Protein 3BGU (pdb70)

Foldseek 3Di:
DDFDPDAPAKKKKKKFFADDPPDDPVLVVVLVVLCVPLVLPDVQFGDKDKDFDPPPDPPGGTMMIITMGHDPVRVVSSCVRPSNVVSCVSPVVTPDMDMDMDGD/DQPDAPAKKKKKKFFADDPPDDPVLQVVLVVLQVCVCVVQVQFRDKDKDFDPPPDPPGGTMMIITMGHDPVSVVSCVPPPSNVVSVVSVVVTPDMDMDMDDD

Secondary structure (DSSP, 8-state):
----------EEEEEEEE--TT--HHHHHHHHHHHHH-----TTEEEEEEEE--S-STT--SEEEEEEESHHHHHHHHHHSHHHHHHHHHH----EEEEEEEE-/--------EEEEEEEE--TT--HHHHHHHHHHHHTHHHH-TT-SEEEEEE--S-STT--SEEEEEEESHHHHHHHHHH-HHHHHHHHHH----EEEEEEEE-

InterPro domains:
  IPR011008 Dimeric alpha-beta barrel [SSF54909] (3-95)
  IPR013097 Stress responsive alpha+beta-barrel [PF07876] (3-95)
  IPR013097 Stres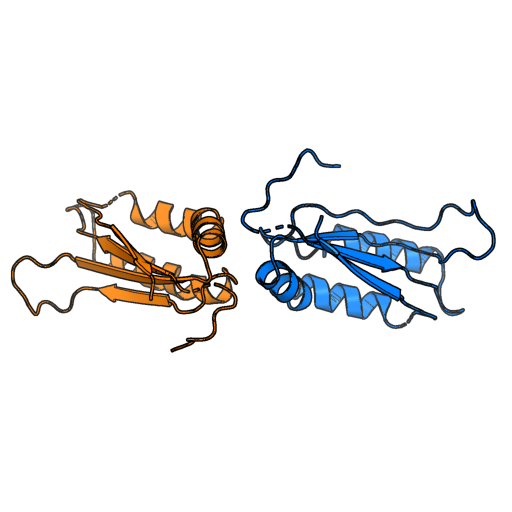s responsive alpha+beta-barrel [PS51502] (3-95)
  IPR013097 Stress responsive alpha+beta-barrel [SM00886] (3-97)

Nearest PDB structures (foldseek):
  3bgu-assembly1_A  TM=1.010E+00  e=2.196E-22  Thermobifida fusca YX
  2qyc-assembly1_A  TM=8.560E-01  e=3.239E-08  Bordetella bronchiseptica RB50
  5b0d-assembly1_B  TM=8.423E-01  e=1.112E-07  Cannabis sativa
  3bde-assembly1_A  TM=8.057E-01  e=6.427E-08  Mesorhizobium japonicum MAFF 303099
  1rjj-assembly1_B  TM=7.537E-01  e=4.503E-06  Arabidopsis thaliana

B-factor: mean 10.48, std 7.71, range [2.0, 45.31]

Organism: Thermobifida fusca (strain YX) (NCBI:txid269800)

CATH classification: 3.30.70.100

Radius of gyration: 22.05 Å; Cα contacts (8 Å, |Δi|>4): 349; chains: 2; bounding box: 37×53×63 Å

Solvent-accessible surface area: 12156 Å² total

Sequence (206 aa):
HHHHEENNLLYYFQGGIRHIALFRRWNDTVTPDQVEQVITALSKLPAAIPELKNNYAFGADLGLAAGNYDFAVVVADLDGEDGFRAYQDHPDHRAALAIIAPLADRVAVQFALENLYFQGGIRHIALFRWNDTVTPDQVEQVITALSKLPAAIPELKKNNYAFGADLGLAAGNYDFAVVADLDGEDGFRAYQDHPDHRAALAIIAPLADRVVAVQFAL

Structure (mmCIF, N/CA/C/O backbone):
data_3BGU
#
_entry.id   3BGU
#
_cell.length_a   44.070
_cell.length_b   35.270
_cell.length_c   76.630
_cell.angle_alpha   90.00
_cell.angle_beta   104.09
_cell.angle_gamma   90.00
#
_symmetry.space_group_name_H-M   'P 1 2 1'
#
loop_
_entity.id
_entity.type
_entity.pdbx_description
1 polymer 'Ferredoxin-like protein of unknown function'
2 non-polymer 'CHLORIDE ION'
3 non-polymer 1,2-ETHANEDIOL
4 non-polymer NITROBENZENE
5 non-polymer 'ACETATE ION'
6 water water
#
loop_
_atom_site.group_PDB
_atom_site.id
_atom_site.type_symbol
_atom_site.label_atom_id
_atom_site.label_alt_id
_atom_site.label_comp_id
_atom_site.label_asym_id
_atom_site.label_entity_id
_atom_site.label_seq_id
_atom_site.pdbx_PDB_ins_code
_atom_site.Cartn_x
_atom_site.Cartn_y
_atom_site.Cartn_z
_atom_site.occupancy
_atom_site.B_iso_or_equiv
_atom_site.auth_seq_id
_atom_site.auth_comp_id
_atom_site.auth_asym_id
_atom_site.auth_atom_id
_atom_site.pdbx_PDB_model_num
ATOM 1 N N A HIS A 1 11 ? 27.719 -38.496 40.769 0.50 14.19 -8 HIS A N 1
ATOM 2 N N B HIS A 1 11 ? 32.698 -41.844 44.044 0.50 2.46 -8 HIS A N 1
ATOM 3 C CA A HIS A 1 11 ? 28.206 -39.701 41.500 0.50 11.49 -8 HIS A CA 1
ATOM 4 C CA B HIS A 1 11 ? 32.283 -40.957 42.923 0.50 4.73 -8 HIS A CA 1
ATOM 5 C C A HIS A 1 11 ? 28.284 -40.861 40.512 0.50 9.47 -8 HIS A C 1
ATOM 6 C C B HIS A 1 11 ? 32.674 -41.559 41.555 0.50 4.37 -8 HIS A C 1
ATOM 7 O O A HIS A 1 11 ? 27.558 -41.849 40.581 0.50 8.09 -8 HIS A O 1
ATOM 8 O O B HIS A 1 11 ? 33.842 -41.943 41.381 0.50 2.52 -8 HIS A O 1
ATOM 21 N N A HIS A 1 12 ? 29.172 -40.687 39.556 0.50 7.75 -7 HIS A N 1
ATOM 22 N N B HIS A 1 12 ? 31.704 -41.659 40.632 0.50 3.64 -7 HIS A N 1
ATOM 23 C CA A HIS A 1 12 ? 29.310 -41.586 38.429 0.50 5.64 -7 HIS A CA 1
ATOM 24 C CA B HIS A 1 12 ? 31.883 -42.051 39.205 0.50 4.08 -7 HIS A CA 1
ATOM 25 C C A HIS A 1 12 ? 30.760 -41.325 38.046 0.50 3.21 -7 HIS A C 1
ATOM 26 C C B HIS A 1 12 ? 31.634 -40.759 38.433 0.50 3.66 -7 HIS A C 1
ATOM 27 O O A HIS A 1 12 ? 31.082 -40.184 37.763 0.50 3.63 -7 HIS A O 1
ATOM 28 O O B HIS A 1 12 ? 30.562 -40.122 38.614 0.50 8.87 -7 HIS A O 1
ATOM 33 N N A GLU A 1 13 ? 31.595 -42.355 37.968 0.50 4.73 -6 GLU A N 1
ATOM 34 N N B GLU A 1 13 ? 32.451 -40.449 37.429 0.50 4.78 -6 GLU A N 1
ATOM 35 C CA A GLU A 1 13 ? 31.198 -43.677 37.582 0.50 6.51 -6 GLU A CA 1
ATOM 36 C CA B GLU A 1 13 ? 31.946 -40.274 36.082 0.50 3.76 -6 GLU A CA 1
ATOM 37 C C A GLU A 1 13 ? 31.600 -43.812 36.123 0.50 7.33 -6 GLU A C 1
ATOM 38 C C B GLU A 1 13 ? 32.214 -41.013 34.822 0.50 2.72 -6 GLU A C 1
ATOM 39 O O A GLU A 1 13 ? 30.747 -44.102 35.282 0.50 8.91 -6 GLU A O 1
ATOM 40 O O B GLU A 1 13 ? 33.161 -41.796 34.717 0.50 4.46 -6 GLU A O 1
ATOM 41 N N A ASN A 1 14 ? 32.840 -43.441 35.812 0.50 3.53 -5 ASN A N 1
ATOM 42 N N B ASN A 1 14 ? 31.296 -40.761 33.874 0.50 2.00 -5 ASN A N 1
ATOM 43 C CA A ASN A 1 14 ? 33.391 -43.781 34.518 0.50 2.48 -5 ASN A CA 1
ATOM 44 C CA B ASN A 1 14 ? 31.310 -41.474 32.607 0.50 5.51 -5 ASN A CA 1
ATOM 45 C C A ASN A 1 14 ? 32.477 -43.409 33.368 0.50 2.54 -5 ASN A C 1
ATOM 46 C C B ASN A 1 14 ? 32.304 -40.810 31.636 0.50 6.64 -5 ASN A C 1
ATOM 47 O O A ASN A 1 14 ? 31.342 -43.841 33.289 0.50 3.28 -5 ASN A O 1
ATOM 48 O O B ASN A 1 14 ? 31.985 -39.762 31.040 0.50 8.99 -5 ASN A O 1
ATOM 57 N N A LEU A 1 15 ? 33.056 -42.686 32.421 0.50 2.00 -4 LEU A N 1
ATOM 58 N N B LEU A 1 15 ? 33.546 -41.269 31.855 0.50 6.41 -4 LEU A N 1
ATOM 59 C CA A LEU A 1 15 ? 32.341 -42.068 31.327 0.50 3.38 -4 LEU A CA 1
ATOM 60 C CA B LEU A 1 15 ? 34.510 -42.024 31.031 0.50 6.95 -4 LEU A CA 1
ATOM 61 C C A LEU A 1 15 ? 32.947 -42.569 30.027 0.50 2.00 -4 LEU A C 1
ATOM 62 C C B LEU A 1 15 ? 34.183 -42.582 29.688 0.50 7.16 -4 LEU A C 1
ATOM 63 O O A LEU A 1 15 ? 34.109 -42.994 30.023 0.50 2.42 -4 LEU A O 1
ATOM 64 O O B LEU A 1 15 ? 34.724 -43.620 29.337 0.50 12.08 -4 LEU A O 1
ATOM 67 N N A TYR A 1 16 ? 32.177 -42.541 28.933 0.50 5.69 -3 TYR A N 1
ATOM 68 N N B TYR A 1 16 ? 33.349 -41.960 28.891 0.50 3.66 -3 TYR A N 1
ATOM 69 C CA A TYR A 1 16 ? 32.691 -42.908 27.607 0.50 4.96 -3 TYR A CA 1
ATOM 70 C CA B TYR A 1 16 ? 33.074 -42.627 27.648 0.50 4.21 -3 TYR A CA 1
ATOM 71 C C A TYR A 1 16 ? 32.201 -41.905 26.553 0.50 2.45 -3 TYR A C 1
ATOM 72 C C B TYR A 1 16 ? 32.294 -41.769 26.701 0.50 3.05 -3 TYR A C 1
ATOM 73 O O A TYR A 1 16 ? 30.987 -41.842 26.365 0.50 4.85 -3 TYR A O 1
ATOM 74 O O B TYR A 1 16 ? 31.076 -41.659 26.728 0.50 4.49 -3 TYR A O 1
ATOM 91 N N . PHE A 1 17 ? 33.105 -41.155 25.889 1.00 2.95 -2 PHE A N 1
ATOM 92 C CA . PHE A 1 17 ? 32.682 -40.199 24.885 1.00 3.14 -2 PHE A CA 1
ATOM 93 C C . PHE A 1 17 ? 32.966 -40.788 23.506 1.00 2.57 -2 PHE A C 1
ATOM 94 O O . PHE A 1 17 ? 34.032 -41.343 23.219 1.00 2.65 -2 PHE A O 1
ATOM 102 N N . GLN A 1 18 ? 31.965 -40.641 22.639 1.00 5.61 -1 GLN A N 1
ATOM 103 C CA . GLN A 1 18 ? 32.159 -41.025 21.247 1.00 6.61 -1 GLN A CA 1
ATOM 104 C C . GLN A 1 18 ? 33.025 -40.046 20.462 1.00 5.61 -1 GLN A C 1
ATOM 105 O O . GLN A 1 18 ? 33.774 -40.455 19.574 1.00 6.47 -1 GLN A O 1
ATOM 111 N N . GLY A 1 19 ? 32.985 -38.773 20.820 1.00 5.43 0 GLY A N 1
ATOM 112 C CA . GLY A 1 19 ? 33.909 -37.824 20.216 1.00 2.43 0 GLY A CA 1
ATOM 113 C C . GLY A 1 19 ? 34.660 -37.076 21.275 1.00 5.99 0 GLY A C 1
ATOM 114 O O . GLY A 1 19 ? 35.182 -37.684 22.217 1.00 8.44 0 GLY A O 1
ATOM 123 N N . GLY A 1 21 ? 35.150 -35.104 24.419 1.00 4.72 2 GLY A N 1
ATOM 124 C CA . GLY A 1 21 ? 34.554 -34.732 25.682 1.00 4.60 2 GLY A CA 1
ATOM 125 C C . GLY A 1 21 ? 34.809 -33.289 26.057 1.00 4.54 2 GLY A C 1
ATOM 126 O O . GLY A 1 21 ? 35.926 -32.808 25.994 1.00 7.33 2 GLY A O 1
ATOM 127 N N . ILE A 1 22 ? 33.748 -32.591 26.400 1.00 3.30 3 ILE A N 1
ATOM 128 C CA . ILE A 1 22 ? 33.812 -31.166 26.698 1.00 4.52 3 ILE A CA 1
ATOM 129 C C . ILE A 1 22 ? 33.351 -30.978 28.110 1.00 3.19 3 ILE A C 1
ATOM 130 O O . ILE A 1 22 ? 32.205 -31.338 28.456 1.00 6.43 3 ILE A O 1
ATOM 135 N N . ARG A 1 23 ? 34.210 -30.429 28.949 1.00 4.05 4 ARG A N 1
ATOM 136 C CA . ARG A 1 23 ? 33.803 -30.010 30.290 1.00 3.46 4 ARG A CA 1
ATOM 137 C C . ARG A 1 23 ? 33.399 -28.538 30.276 1.00 2.34 4 ARG A C 1
ATOM 138 O O . ARG A 1 23 ? 34.175 -27.675 29.978 1.00 3.09 4 ARG A O 1
ATOM 146 N N . HIS A 1 24 ? 32.118 -28.312 30.493 1.00 2.44 5 HIS A N 1
ATOM 147 C CA . HIS A 1 24 ? 31.569 -26.975 30.697 1.00 2.89 5 HIS A CA 1
ATOM 148 C C . HIS A 1 24 ? 31.568 -26.667 32.188 1.00 2.27 5 HIS A C 1
ATOM 149 O O . HIS A 1 24 ? 31.068 -27.453 33.030 1.00 2.61 5 HIS A O 1
ATOM 156 N N . ILE A 1 25 ? 32.010 -25.467 32.516 1.00 2.21 6 ILE A N 1
ATOM 157 C CA . ILE A 1 25 ? 31.946 -24.927 33.865 1.00 2.39 6 ILE A CA 1
ATOM 158 C C . ILE A 1 25 ? 31.379 -23.522 33.836 1.00 2.16 6 ILE A C 1
ATOM 159 O O . ILE A 1 25 ? 31.815 -22.667 33.018 1.00 2.40 6 ILE A O 1
ATOM 164 N N . ALA A 1 26 ? 30.449 -23.272 34.742 1.00 2.64 7 ALA A N 1
ATOM 165 C CA . ALA A 1 26 ? 30.016 -21.914 35.070 1.00 2.82 7 ALA A CA 1
ATOM 166 C C . ALA A 1 26 ? 30.089 -21.657 36.568 1.00 2.67 7 ALA A C 1
ATOM 167 O O . ALA A 1 26 ? 29.637 -22.473 37.350 1.00 2.65 7 ALA A O 1
ATOM 169 N N . LEU A 1 27 ? 30.664 -20.506 36.923 1.00 2.54 8 LEU A N 1
ATOM 170 C CA . LEU A 1 27 ? 30.689 -20.045 38.310 1.00 3.14 8 LEU A CA 1
ATOM 171 C C . LEU A 1 27 ? 29.804 -18.791 38.434 1.00 3.41 8 LEU A C 1
ATOM 172 O O . LEU A 1 27 ? 29.880 -17.902 37.581 1.00 2.47 8 LEU A O 1
ATOM 177 N N . PHE A 1 28 ? 28.956 -18.795 39.458 1.00 3.05 9 PHE A N 1
ATOM 178 C CA . PHE A 1 28 ? 28.020 -17.737 39.744 1.00 2.53 9 PHE A CA 1
ATOM 179 C C . PHE A 1 28 ? 28.391 -16.979 41.014 1.00 3.94 9 PHE A C 1
ATOM 180 O O . PHE A 1 28 ? 28.793 -17.569 42.022 1.00 2.65 9 PHE A O 1
ATOM 188 N N A ARG A 1 29 ? 28.173 -15.669 40.954 0.50 2.90 10 ARG A N 1
ATOM 189 N N B ARG A 1 29 ? 28.248 -15.671 40.949 0.50 3.92 10 ARG A N 1
ATOM 190 C CA A ARG A 1 29 ? 28.252 -14.726 42.092 0.50 5.32 10 ARG A CA 1
ATOM 191 C CA B ARG A 1 29 ? 28.208 -14.833 42.142 0.50 6.76 10 ARG A CA 1
ATOM 192 C C A ARG A 1 29 ? 26.853 -14.117 42.242 0.50 5.63 10 ARG A C 1
ATOM 193 C C B ARG A 1 29 ? 26.802 -14.267 42.197 0.50 5.85 10 ARG A C 1
ATOM 194 O O A ARG A 1 29 ? 26.385 -13.408 41.337 0.50 4.14 10 ARG A O 1
ATOM 195 O O B ARG A 1 29 ? 26.274 -13.779 41.187 0.50 2.72 10 ARG A O 1
ATOM 210 N N . TRP A 1 30 ? 26.175 -14.389 43.355 1.00 6.98 11 TRP A N 1
ATOM 211 C CA . TRP A 1 30 ? 24.793 -13.947 43.531 1.00 8.15 11 TRP A CA 1
ATOM 212 C C . TRP A 1 30 ? 24.756 -12.444 43.725 1.00 8.54 11 TRP A C 1
ATOM 213 O O . TRP A 1 30 ? 25.751 -11.864 44.180 1.00 8.23 11 TRP A O 1
ATOM 224 N N . ASN A 1 31 ? 23.622 -11.837 43.364 1.00 7.82 12 ASN A N 1
ATOM 225 C CA . ASN A 1 31 ? 23.395 -10.432 43.676 1.00 5.31 12 ASN A CA 1
ATOM 226 C C . ASN A 1 31 ? 22.736 -10.357 45.088 1.00 8.17 12 ASN A C 1
ATOM 227 O O . ASN A 1 31 ? 22.551 -11.385 45.750 1.00 7.74 12 ASN A O 1
ATOM 232 N N . ASP A 1 32 ? 22.423 -9.139 45.551 1.00 10.77 13 ASP A N 1
ATOM 233 C CA . ASP A 1 32 ? 21.870 -8.898 46.910 1.00 14.47 13 ASP A CA 1
ATOM 234 C C . ASP A 1 32 ? 20.471 -9.474 47.072 1.00 15.39 13 ASP A C 1
ATOM 235 O O . ASP A 1 32 ? 19.990 -9.685 48.186 1.00 19.07 13 ASP A O 1
ATOM 240 N N . THR A 1 33 ? 19.819 -9.671 45.937 1.00 14.92 14 THR A N 1
ATOM 241 C CA . THR A 1 33 ? 18.477 -10.250 45.850 1.00 16.86 14 THR A CA 1
ATOM 242 C C . THR A 1 33 ? 18.385 -11.660 46.453 1.00 14.97 14 THR A C 1
ATOM 243 O O . THR A 1 33 ? 17.317 -12.073 46.889 1.00 18.39 14 THR A O 1
ATOM 247 N N . VAL A 1 34 ? 19.503 -12.384 46.497 1.00 8.92 15 VAL A N 1
ATOM 248 C CA . VAL A 1 34 ? 19.444 -13.822 46.748 1.00 7.70 15 VAL A CA 1
ATOM 249 C C . VAL A 1 34 ? 19.416 -14.264 48.232 1.00 6.41 15 VAL A C 1
ATOM 250 O O . VAL A 1 34 ? 20.243 -13.832 49.026 1.00 10.36 15 VAL A O 1
ATOM 254 N N . THR A 1 35 ? 18.507 -15.194 48.534 1.00 7.31 16 THR A N 1
ATOM 255 C CA . THR A 1 35 ? 18.270 -15.786 49.862 1.00 5.46 16 THR A CA 1
ATOM 256 C C . THR A 1 35 ? 18.711 -17.272 49.863 1.00 5.45 16 THR A C 1
ATOM 257 O O . THR A 1 35 ? 18.803 -17.915 48.806 1.00 6.72 16 THR A O 1
ATOM 261 N N . PRO A 1 36 ? 18.994 -17.851 51.044 1.00 4.46 17 PRO A N 1
ATOM 262 C CA . PRO A 1 36 ? 19.287 -19.275 51.100 1.00 4.87 17 PRO A CA 1
ATOM 263 C C . PRO A 1 36 ? 18.207 -20.159 50.426 1.00 4.49 17 PRO A C 1
ATOM 264 O O . PRO A 1 36 ? 18.587 -21.086 49.661 1.00 7.38 17 PRO A O 1
ATOM 268 N N . ASP A 1 37 ? 16.923 -19.873 50.671 1.00 5.61 18 ASP A N 1
ATOM 269 C CA . ASP A 1 37 ? 15.891 -20.678 50.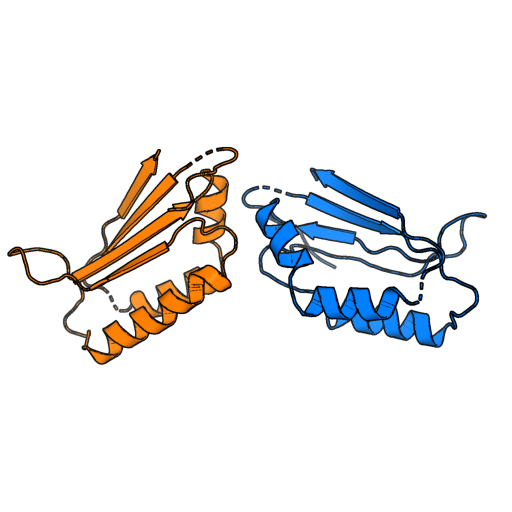028 1.00 6.74 18 ASP A CA 1
ATOM 270 C C . ASP A 1 37 ? 15.990 -20.622 48.488 1.00 6.65 18 ASP A C 1
ATOM 271 O O . ASP A 1 37 ? 15.711 -21.619 47.822 1.00 7.99 18 ASP A O 1
ATOM 276 N N . GLN A 1 38 ? 16.360 -19.472 47.922 1.00 3.12 19 GLN A N 1
ATOM 277 C CA . GLN A 1 38 ? 16.523 -19.358 46.475 1.00 3.63 19 GLN A CA 1
ATOM 278 C C . GLN A 1 38 ? 17.708 -20.222 45.995 1.00 5.57 19 GLN A C 1
ATOM 279 O O . GLN A 1 38 ? 17.644 -20.808 44.936 1.00 6.92 19 GLN A O 1
ATOM 285 N N . VAL A 1 39 ? 18.815 -20.290 46.751 1.00 4.28 20 VAL A N 1
ATOM 286 C CA . VAL A 1 39 ? 19.904 -21.186 46.413 1.00 4.68 20 VAL A CA 1
ATOM 287 C C . VAL A 1 39 ? 19.406 -22.631 46.442 1.00 6.04 20 VAL A C 1
ATOM 288 O O . VAL A 1 39 ? 19.720 -23.405 45.529 1.00 5.48 20 VAL A O 1
ATOM 292 N N . GLU A 1 40 ? 18.574 -22.981 47.428 1.00 6.76 21 GLU A N 1
ATOM 293 C CA . GLU A 1 40 ? 17.949 -24.302 47.480 1.00 7.05 21 GLU A CA 1
ATOM 294 C C . GLU A 1 40 ? 17.115 -24.564 46.210 1.00 6.18 21 GLU A C 1
ATOM 295 O O . GLU A 1 40 ? 17.160 -25.682 45.673 1.00 9.42 21 GLU A O 1
ATOM 301 N N . GLN A 1 41 ? 16.396 -23.543 45.731 1.00 7.58 22 GLN A N 1
ATOM 302 C CA . GLN A 1 41 ? 15.600 -23.605 44.474 1.00 6.95 22 GLN A CA 1
ATOM 303 C C . GLN A 1 41 ? 16.476 -23.903 43.270 1.00 4.55 22 GLN A C 1
ATOM 304 O O . GLN A 1 41 ? 16.113 -24.720 42.393 1.00 3.95 22 GLN A O 1
ATOM 310 N N . VAL A 1 42 ? 17.637 -23.249 43.228 1.00 6.65 23 VAL A N 1
ATOM 311 C CA . VAL A 1 42 ? 18.626 -23.489 42.192 1.00 4.99 23 VAL A CA 1
ATOM 312 C C . VAL A 1 42 ? 19.172 -24.942 42.237 1.00 6.79 23 VAL A C 1
ATOM 313 O O . VAL A 1 42 ? 19.181 -25.616 41.230 1.00 4.11 23 VAL A O 1
ATOM 317 N N . ILE A 1 43 ? 19.447 -25.437 43.435 1.00 5.13 24 ILE A N 1
ATOM 318 C CA . ILE A 1 43 ? 19.875 -26.815 43.627 1.00 2.82 24 ILE A CA 1
ATOM 319 C C . ILE A 1 43 ? 18.775 -27.782 43.122 1.00 2.57 24 ILE A C 1
ATOM 320 O O . ILE A 1 43 ? 19.108 -28.742 42.380 1.00 2.93 24 ILE A O 1
ATOM 325 N N . THR A 1 44 ? 17.518 -27.521 43.493 1.00 5.02 25 THR A N 1
ATOM 326 C CA . THR A 1 44 ? 16.384 -28.338 43.070 1.00 2.63 25 THR A CA 1
ATOM 327 C C . THR A 1 44 ? 16.275 -28.294 41.550 1.00 4.63 25 THR A C 1
ATOM 328 O O . THR A 1 44 ? 16.146 -29.337 40.898 1.00 5.55 25 THR A O 1
ATOM 332 N N . ALA A 1 45 ? 16.378 -27.101 40.981 1.00 5.03 26 ALA A N 1
ATOM 333 C CA . ALA A 1 45 ? 16.232 -26.953 39.531 1.00 5.86 26 ALA A CA 1
ATOM 334 C C . ALA A 1 45 ? 17.319 -27.691 38.779 1.00 5.58 26 ALA A C 1
ATOM 335 O O . ALA A 1 45 ? 17.013 -28.384 37.801 1.00 5.15 26 ALA A O 1
ATOM 337 N N . LEU A 1 46 ? 18.575 -27.577 39.204 1.00 2.62 27 LEU A N 1
ATOM 338 C CA . LEU A 1 46 ? 19.690 -28.213 38.539 1.00 3.75 27 LEU A CA 1
ATOM 339 C C . LEU A 1 46 ? 19.560 -29.755 38.673 1.00 4.84 27 LEU A C 1
ATOM 340 O O . LEU A 1 46 ? 20.037 -30.498 37.810 1.00 5.05 27 LEU A O 1
ATOM 345 N N . SER A 1 47 ? 18.965 -30.217 39.772 1.00 2.39 28 SER A N 1
ATOM 346 C CA . SER A 1 47 ? 18.835 -31.644 40.028 1.00 2.26 28 SER A CA 1
ATOM 347 C C . SER A 1 47 ? 17.731 -32.276 39.165 1.00 4.85 28 SER A C 1
ATOM 348 O O . SER A 1 47 ? 17.821 -33.427 38.730 1.00 3.82 28 SER A O 1
ATOM 351 N N . LYS A 1 48 ? 16.617 -31.549 38.984 1.00 2.57 29 LYS A N 1
ATOM 352 C CA . LYS A 1 48 ? 15.400 -32.050 38.280 1.00 4.16 29 LYS A CA 1
ATOM 353 C C . LYS A 1 48 ? 15.258 -31.616 36.800 1.00 2.03 29 LYS A C 1
ATOM 354 O O . LYS A 1 48 ? 14.560 -32.267 36.048 1.00 2.52 29 LYS A O 1
ATOM 360 N N . LEU A 1 49 ? 15.943 -30.549 36.421 1.00 2.21 30 LEU A N 1
ATOM 361 C CA . LEU A 1 49 ? 16.029 -30.056 35.054 1.00 2.61 30 LEU A CA 1
ATOM 362 C C . LEU A 1 49 ? 17.446 -30.175 34.474 1.00 5.14 30 LEU A C 1
ATOM 363 O O . LEU A 1 49 ? 17.993 -29.228 33.926 1.00 5.02 30 LEU A O 1
ATOM 368 N N . PRO A 1 50 ? 18.032 -31.362 34.502 1.00 3.66 31 PRO A N 1
ATOM 369 C CA . PRO A 1 50 ? 19.427 -31.413 34.150 1.00 4.00 31 PRO A CA 1
ATOM 370 C C . PRO A 1 50 ? 19.762 -31.359 32.630 1.00 5.50 31 PRO A C 1
ATOM 371 O O . PRO A 1 50 ? 20.929 -31.334 32.257 1.00 5.93 31 PRO A O 1
ATOM 375 N N . ALA A 1 51 ? 18.745 -31.461 31.773 1.00 2.59 32 ALA A N 1
ATOM 376 C CA . ALA A 1 51 ? 18.892 -31.604 30.320 1.00 2.11 32 ALA A CA 1
ATOM 377 C C . ALA A 1 51 ? 19.720 -32.865 30.004 1.00 2.74 32 ALA A C 1
ATOM 378 O O . ALA A 1 51 ? 20.767 -32.821 29.316 1.00 4.91 32 ALA A O 1
ATOM 380 N N . ALA A 1 52 ? 19.247 -33.987 30.569 1.00 4.20 33 ALA A N 1
ATOM 381 C CA . ALA A 1 52 ? 19.955 -35.271 30.542 1.00 5.90 33 ALA A CA 1
ATOM 382 C C . ALA A 1 52 ? 19.799 -36.021 29.205 1.00 5.33 33 ALA A C 1
ATOM 383 O O . ALA A 1 52 ? 19.336 -37.172 29.110 1.00 4.98 33 ALA A O 1
ATOM 385 N N . ILE A 1 53 ? 20.207 -35.335 28.141 1.00 4.10 34 ILE A N 1
ATOM 386 C CA . ILE A 1 53 ? 20.344 -35.938 26.822 1.00 2.54 34 ILE A CA 1
ATOM 387 C C . ILE A 1 53 ? 21.466 -36.995 26.882 1.00 3.38 34 ILE A C 1
ATOM 388 O O . ILE A 1 53 ? 22.308 -36.935 27.780 1.00 2.60 34 ILE A O 1
ATOM 393 N N . PRO A 1 54 ? 21.445 -37.988 25.989 1.00 4.04 35 PRO A N 1
ATOM 394 C CA . PRO A 1 54 ? 22.528 -38.997 25.955 1.00 3.95 35 PRO A CA 1
ATOM 395 C C . PRO A 1 54 ? 23.943 -38.447 25.925 1.00 4.25 35 PRO A C 1
ATOM 396 O O . PRO A 1 54 ? 24.818 -39.047 26.524 1.00 5.62 35 PRO A O 1
ATOM 400 N N . GLU A 1 55 ? 24.171 -37.282 25.300 1.00 2.58 36 GLU A N 1
ATOM 401 C CA . GLU A 1 55 ? 25.477 -36.651 25.226 1.00 3.47 36 GLU A CA 1
ATOM 402 C C . GLU A 1 55 ? 25.967 -36.071 26.551 1.00 2.87 36 GLU A C 1
ATOM 403 O O . GLU A 1 55 ? 27.126 -35.798 26.707 1.00 3.46 36 GLU A O 1
ATOM 409 N N . LEU A 1 56 ? 25.083 -35.803 27.469 1.00 3.58 37 LEU A N 1
ATOM 410 C CA . LEU A 1 56 ? 25.467 -35.327 28.831 1.00 2.23 37 LEU A CA 1
ATOM 411 C C . LEU A 1 56 ? 25.871 -36.563 29.645 1.00 3.32 37 LEU A C 1
ATOM 412 O O . LEU A 1 56 ? 25.038 -37.400 30.029 1.00 4.35 37 LEU A O 1
ATOM 417 N N . LYS A 1 57 ? 27.160 -36.719 29.841 1.00 3.42 38 LYS A N 1
ATOM 418 C CA . LYS A 1 57 ? 27.718 -37.884 30.488 1.00 2.56 38 LYS A CA 1
ATOM 419 C C . LYS A 1 57 ? 27.864 -37.742 31.977 1.00 3.34 38 LYS A C 1
ATOM 420 O O . LYS A 1 57 ? 27.834 -38.738 32.686 1.00 4.74 38 LYS A O 1
ATOM 426 N N A ASN A 1 58 ? 27.932 -36.532 32.490 0.50 3.82 39 ASN A N 1
ATOM 427 N N B ASN A 1 58 ? 28.097 -36.513 32.435 0.50 3.38 39 ASN A N 1
ATOM 428 C CA A ASN A 1 58 ? 28.199 -36.368 33.924 0.50 3.64 39 ASN A CA 1
ATOM 429 C CA B ASN A 1 58 ? 28.243 -36.210 33.875 0.50 3.60 39 ASN A CA 1
ATOM 430 C C A ASN A 1 58 ? 27.980 -34.882 34.236 0.50 3.93 39 ASN A C 1
ATOM 431 C C B ASN A 1 58 ? 27.787 -34.821 34.189 0.50 2.58 39 ASN A C 1
ATOM 432 O O A ASN A 1 58 ? 28.168 -34.041 33.358 0.50 3.73 39 ASN A O 1
ATOM 433 O O B ASN A 1 58 ? 27.692 -33.972 33.320 0.50 2.58 39 ASN A O 1
ATOM 442 N N . TYR A 1 59 ? 27.554 -34.599 35.475 1.00 4.99 40 TYR A N 1
ATOM 443 C CA . TYR A 1 59 ? 27.367 -33.246 35.969 1.00 4.35 40 TYR A CA 1
ATOM 444 C C . TYR A 1 59 ? 27.560 -33.237 37.448 1.00 3.13 40 TYR A C 1
ATOM 445 O O . TYR A 1 59 ? 27.433 -34.255 38.105 1.00 5.95 40 TYR A O 1
ATOM 454 N N . ALA A 1 60 ? 27.863 -32.044 37.966 1.00 4.87 41 ALA A N 1
ATOM 455 C CA . ALA A 1 60 ? 28.058 -31.824 39.372 1.00 2.50 41 ALA A CA 1
ATOM 456 C C . ALA A 1 60 ? 27.796 -30.347 39.617 1.00 3.01 41 ALA A C 1
ATOM 457 O O . ALA A 1 60 ? 28.131 -29.507 38.766 1.00 6.35 41 ALA A O 1
ATOM 459 N N . PHE A 1 61 ? 27.192 -30.036 40.774 1.00 3.21 42 PHE A N 1
ATOM 460 C CA . PHE A 1 61 ? 27.010 -28.637 41.101 1.00 3.99 42 PHE A CA 1
ATOM 461 C C . PHE A 1 61 ? 26.866 -28.468 42.608 1.00 3.73 42 PHE A C 1
ATOM 462 O O . PHE A 1 61 ? 26.590 -29.429 43.338 1.00 4.14 42 PHE A O 1
ATOM 470 N N . GLY A 1 62 ? 27.098 -27.245 43.057 1.00 2.82 43 GLY A N 1
ATOM 471 C CA . GLY A 1 62 ? 26.994 -26.958 44.476 1.00 3.62 43 GLY A CA 1
ATOM 472 C C . GLY A 1 62 ? 27.418 -25.581 44.901 1.00 2.68 43 GLY A C 1
ATOM 473 O O . GLY A 1 62 ? 27.991 -24.802 44.119 1.00 3.14 43 GLY A O 1
ATOM 474 N N . ALA A 1 63 ? 27.036 -25.244 46.147 1.00 3.54 44 ALA A N 1
ATOM 475 C CA . ALA A 1 63 ? 27.331 -23.947 46.745 1.00 2.41 44 ALA A CA 1
ATOM 476 C C . ALA A 1 63 ? 28.765 -23.916 47.252 1.00 2.88 44 ALA A C 1
ATOM 477 O O . ALA A 1 63 ? 29.308 -24.919 47.715 1.00 3.31 44 ALA A O 1
ATOM 479 N N . ASP A 1 64 ? 29.335 -22.721 47.213 1.00 2.60 45 ASP A N 1
ATOM 480 C CA . ASP A 1 64 ? 30.695 -22.541 47.714 1.00 3.92 45 ASP A CA 1
ATOM 481 C C . ASP A 1 64 ? 30.754 -22.884 49.206 1.00 5.61 45 ASP A C 1
ATOM 482 O O . ASP A 1 64 ? 29.799 -22.588 49.963 1.00 4.41 45 ASP A O 1
ATOM 487 N N . LEU A 1 65 ? 31.857 -23.477 49.641 1.00 4.63 46 LEU A N 1
ATOM 488 C CA . LEU A 1 65 ? 32.002 -23.943 51.035 1.00 3.99 46 LEU A CA 1
ATOM 489 C C . LEU A 1 65 ? 32.566 -22.923 52.016 1.00 6.26 46 LEU A C 1
ATOM 490 O O . LEU A 1 65 ? 32.691 -23.238 53.225 1.00 7.23 46 LEU A O 1
ATOM 495 N N . GLY A 1 66 ? 32.847 -21.704 51.562 1.00 5.07 47 GLY A N 1
ATOM 496 C CA . GLY A 1 66 ? 33.357 -20.640 52.438 1.00 4.37 47 GLY A CA 1
ATOM 497 C C . GLY A 1 66 ? 34.814 -20.796 52.860 1.00 7.76 47 GLY A C 1
ATOM 498 O O . GLY A 1 66 ? 35.264 -20.200 53.868 1.00 8.13 47 GLY A O 1
ATOM 499 N N . LEU A 1 67 ? 35.565 -21.567 52.108 1.00 8.20 48 LEU A N 1
ATOM 500 C CA . LEU A 1 67 ? 36.993 -21.883 52.440 1.00 6.59 48 LEU A CA 1
ATOM 501 C C . LEU A 1 67 ? 38.009 -20.876 51.941 1.00 9.71 48 LEU A C 1
ATOM 502 O O . LEU A 1 67 ? 39.198 -20.986 52.275 1.00 9.95 48 LEU A O 1
ATOM 507 N N . ALA A 1 68 ? 37.591 -19.926 51.109 1.00 8.27 49 ALA A N 1
ATOM 508 C CA . ALA A 1 68 ? 38.565 -18.947 50.549 1.00 8.65 49 ALA A CA 1
ATOM 509 C C . ALA A 1 68 ? 37.935 -17.598 50.290 1.00 9.18 49 ALA A C 1
ATOM 510 O O . ALA A 1 68 ? 37.052 -17.454 49.441 1.00 8.63 49 ALA A O 1
ATOM 512 N N . ALA A 1 69 ? 38.378 -16.611 51.049 1.00 11.19 50 ALA A N 1
ATOM 513 C CA . ALA A 1 69 ? 37.993 -15.228 50.837 1.00 11.14 50 ALA A CA 1
ATOM 514 C C . ALA A 1 69 ? 38.050 -14.847 49.353 1.00 10.40 50 ALA A C 1
ATOM 515 O O . ALA A 1 69 ? 39.085 -15.008 48.722 1.00 11.36 50 ALA A O 1
ATOM 517 N N . GLY A 1 70 ? 36.929 -14.354 48.819 1.00 5.69 51 GLY A N 1
ATOM 518 C CA . GLY A 1 70 ? 36.866 -13.808 47.457 1.00 4.60 51 GLY A CA 1
ATOM 519 C C . GLY A 1 70 ? 36.315 -14.765 46.443 1.00 2.62 51 GLY A C 1
ATOM 520 O O . GLY A 1 70 ? 36.200 -14.400 45.267 1.00 2.66 51 GLY A O 1
ATOM 521 N N . ASN A 1 71 ? 35.955 -15.958 46.892 1.00 2.44 52 ASN A N 1
ATOM 522 C CA . ASN A 1 71 ? 35.372 -16.954 45.984 1.00 2.55 52 ASN A CA 1
ATOM 523 C C . ASN A 1 71 ? 33.996 -16.498 45.500 1.00 2.11 52 ASN A C 1
ATOM 524 O O . ASN A 1 71 ? 33.309 -15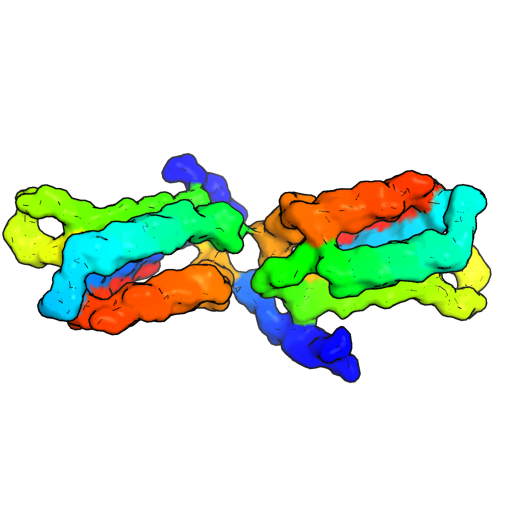.696 46.145 1.00 2.48 52 ASN A O 1
ATOM 529 N N . TYR A 1 72 ? 33.583 -17.089 44.382 1.00 2.14 53 TYR A N 1
ATOM 530 C CA . TYR A 1 72 ? 32.207 -16.958 43.931 1.00 2.43 53 TYR A CA 1
ATOM 531 C C . TYR A 1 72 ? 31.344 -17.873 44.772 1.00 2.58 53 TYR A C 1
ATOM 532 O O . TYR A 1 72 ? 31.850 -18.510 45.697 1.00 2.98 53 TYR A O 1
ATOM 541 N N . ASP A 1 73 ? 30.036 -17.912 44.492 1.00 2.47 54 ASP A N 1
ATOM 542 C CA . ASP A 1 73 ? 29.078 -18.514 45.403 1.00 2.55 54 ASP A CA 1
ATOM 543 C C . ASP A 1 73 ? 28.626 -19.916 45.027 1.00 2.51 54 ASP A C 1
ATOM 544 O O . ASP A 1 73 ? 28.047 -20.601 45.864 1.00 3.43 54 ASP A O 1
ATOM 549 N N . PHE A 1 74 ? 28.748 -20.295 43.752 1.00 2.34 55 PHE A N 1
ATOM 550 C CA . PHE A 1 74 ? 28.107 -21.509 43.232 1.00 2.29 55 PHE A CA 1
ATOM 551 C C . PHE A 1 74 ? 28.828 -21.928 41.942 1.00 2.60 55 PHE A C 1
ATOM 552 O O . PHE A 1 74 ? 29.236 -21.050 41.163 1.00 3.71 55 PHE A O 1
ATOM 560 N N . ALA A 1 75 ? 28.904 -23.247 41.730 1.00 2.60 56 ALA A N 1
ATOM 561 C CA . ALA A 1 75 ? 29.512 -23.880 40.541 1.00 3.32 56 ALA A CA 1
ATOM 562 C C . ALA A 1 75 ? 28.545 -24.859 39.910 1.00 3.51 56 ALA A C 1
ATOM 563 O O . ALA A 1 75 ? 27.827 -25.590 40.649 1.00 2.69 56 ALA A O 1
ATOM 565 N N A VAL A 1 76 ? 28.508 -24.903 38.581 0.50 2.20 57 VAL A N 1
ATOM 566 N N B VAL A 1 76 ? 28.529 -24.877 38.572 0.50 2.66 57 VAL A N 1
ATOM 567 C CA A VAL A 1 76 ? 27.919 -26.050 37.862 0.50 2.62 57 VAL A CA 1
ATOM 568 C CA B VAL A 1 76 ? 27.951 -25.975 37.762 0.50 4.14 57 VAL A CA 1
ATOM 569 C C A VAL A 1 76 ? 28.928 -26.563 36.807 0.50 2.34 57 VAL A C 1
ATOM 570 C C B VAL A 1 76 ? 29.043 -26.571 36.855 0.50 3.06 57 VAL A C 1
ATOM 571 O O A VAL A 1 76 ? 29.544 -25.773 36.085 0.50 2.45 57 VAL A O 1
ATOM 572 O O B VAL A 1 76 ? 29.863 -25.852 36.300 0.50 4.68 57 VAL A O 1
ATOM 579 N N . VAL A 1 77 ? 29.056 -27.892 36.704 1.00 2.51 58 VAL A N 1
ATOM 580 C CA . VAL A 1 77 ? 29.967 -28.572 35.770 1.00 4.80 58 VAL A CA 1
ATOM 581 C C . VAL A 1 77 ? 29.141 -29.597 34.985 1.00 3.85 58 VAL A C 1
ATOM 582 O O . VAL A 1 77 ? 28.326 -30.319 35.557 1.00 5.65 58 VAL A O 1
ATOM 586 N N . ALA A 1 78 ? 29.348 -29.635 33.675 1.00 3.17 59 ALA A N 1
ATOM 587 C CA . ALA A 1 78 ? 28.610 -30.565 32.815 1.00 4.52 59 ALA A CA 1
ATOM 588 C C . ALA A 1 78 ? 29.553 -31.072 31.774 1.00 4.61 59 ALA A C 1
ATOM 589 O O . ALA A 1 78 ? 30.250 -30.269 31.138 1.00 5.06 59 ALA A O 1
ATOM 591 N N . ASP A 1 79 ? 29.619 -32.400 31.615 1.00 3.45 60 ASP A N 1
ATOM 592 C CA . ASP A 1 79 ? 30.500 -33.067 30.671 1.00 5.41 60 ASP A CA 1
ATOM 593 C C . ASP A 1 79 ? 29.663 -33.598 29.536 1.00 6.20 60 ASP A C 1
ATOM 594 O O . ASP A 1 79 ? 28.794 -34.441 29.768 1.00 4.92 60 ASP A O 1
ATOM 599 N N . LEU A 1 80 ? 29.993 -33.124 28.336 1.00 6.31 61 LEU A N 1
ATOM 600 C CA . LEU A 1 80 ? 29.208 -33.274 27.094 1.00 5.82 61 LEU A CA 1
ATOM 601 C C . LEU A 1 80 ? 30.004 -33.891 25.993 1.00 5.94 61 LEU A C 1
ATOM 602 O O . LEU A 1 80 ? 31.161 -33.586 25.821 1.00 3.39 61 LEU A O 1
ATOM 607 N N . ASP A 1 81 ? 29.379 -34.798 25.248 1.00 2.61 62 ASP A N 1
ATOM 608 C CA . ASP A 1 81 ? 30.011 -35.503 24.166 1.00 4.44 62 ASP A CA 1
ATOM 609 C C . ASP A 1 81 ? 29.892 -34.696 22.883 1.00 3.90 62 ASP A C 1
ATOM 610 O O . ASP A 1 81 ? 28.843 -34.707 22.242 1.00 4.68 62 ASP A O 1
ATOM 615 N N . GLY A 1 82 ? 30.958 -33.983 22.552 1.00 2.62 63 GLY A N 1
ATOM 616 C CA . GLY A 1 82 ? 31.000 -33.256 21.285 1.00 3.93 63 GLY A CA 1
ATOM 617 C C . GLY A 1 82 ? 30.365 -31.886 21.280 1.00 3.75 63 GLY A C 1
ATOM 618 O O . GLY A 1 82 ? 29.475 -31.573 22.097 1.00 5.41 63 GLY A O 1
ATOM 619 N N . GLU A 1 83 ? 30.802 -31.068 20.311 1.00 4.26 64 GLU A N 1
ATOM 620 C CA . GLU A 1 83 ? 30.102 -29.786 20.080 1.00 5.65 64 GLU A CA 1
ATOM 621 C C . GLU A 1 83 ? 28.617 -29.955 19.776 1.00 6.13 64 GLU A C 1
ATOM 622 O O . GLU A 1 83 ? 27.824 -29.173 20.232 1.00 4.87 64 GLU A O 1
ATOM 628 N N . ASP A 1 84 ? 28.220 -30.990 19.024 1.00 4.64 65 ASP A N 1
ATOM 629 C CA . ASP A 1 84 ? 26.781 -31.270 18.831 1.00 3.33 65 ASP A CA 1
ATOM 630 C C . ASP A 1 84 ? 26.074 -31.556 20.145 1.00 4.36 65 ASP A C 1
ATOM 631 O O . ASP A 1 84 ? 24.939 -31.116 20.318 1.00 7.01 65 ASP A O 1
ATOM 636 N N . GLY A 1 85 ? 26.733 -32.321 21.039 1.00 5.10 66 GLY A N 1
ATOM 637 C CA . GLY A 1 85 ? 26.204 -32.539 22.389 1.00 7.28 66 GLY A CA 1
ATOM 638 C C . GLY A 1 85 ? 26.005 -31.203 23.132 1.00 4.19 66 GLY A C 1
ATOM 639 O O . GLY A 1 85 ? 24.959 -30.947 23.743 1.00 6.70 66 GLY A O 1
ATOM 640 N N . PHE A 1 86 ? 27.037 -30.366 23.036 1.00 5.04 67 PHE A N 1
ATOM 641 C CA . PHE A 1 86 ? 27.055 -29.092 23.754 1.00 2.55 67 PHE A CA 1
ATOM 642 C C . PHE A 1 86 ? 25.925 -28.213 23.222 1.00 4.80 67 PHE A C 1
ATOM 643 O O . PHE A 1 86 ? 25.209 -27.596 23.990 1.00 3.86 67 PHE A O 1
ATOM 651 N N . ARG A 1 87 ? 25.743 -28.152 21.912 1.00 3.11 68 ARG A N 1
ATOM 652 C CA . ARG A 1 87 ? 24.701 -27.322 21.355 1.00 3.74 68 ARG A CA 1
ATOM 653 C C . ARG A 1 87 ? 23.304 -27.849 21.713 1.00 3.99 68 ARG A C 1
ATOM 654 O O . ARG A 1 87 ? 22.399 -27.089 22.097 1.00 4.71 68 ARG A O 1
ATOM 662 N N . ALA A 1 88 ? 23.126 -29.167 21.656 1.00 5.92 69 ALA A N 1
ATOM 663 C CA . ALA A 1 88 ? 21.834 -29.757 22.008 1.00 3.22 69 ALA A CA 1
ATOM 664 C C . ALA A 1 88 ? 21.472 -29.452 23.489 1.00 2.65 69 ALA A C 1
ATOM 665 O O . ALA A 1 88 ? 20.301 -29.262 23.831 1.00 8.05 69 ALA A O 1
ATOM 667 N N . TYR A 1 89 ? 22.469 -29.492 24.340 1.00 2.59 70 TYR A N 1
ATOM 668 C CA . TYR A 1 89 ? 22.340 -29.204 25.739 1.00 3.43 70 TYR A CA 1
ATOM 669 C C . TYR A 1 89 ? 21.907 -27.745 25.935 1.00 4.49 70 TYR A C 1
ATOM 670 O O . TYR A 1 89 ? 20.944 -27.470 26.636 1.00 5.35 70 TYR A O 1
ATOM 679 N N . GLN A 1 90 ? 22.605 -26.813 25.294 1.00 3.96 71 GLN A N 1
ATOM 680 C CA . GLN A 1 90 ? 22.260 -25.386 25.364 1.00 4.77 71 GLN A CA 1
ATOM 681 C C . GLN A 1 90 ? 20.791 -25.117 24.959 1.00 6.60 71 GLN A C 1
ATOM 682 O O . GLN A 1 90 ? 20.179 -24.194 25.457 1.00 5.55 71 GLN A O 1
ATOM 688 N N . ASP A 1 91 ? 20.281 -25.903 24.011 1.00 5.52 72 ASP A N 1
ATOM 689 C CA . ASP A 1 91 ? 18.993 -25.687 23.400 1.00 5.17 72 ASP A CA 1
ATOM 690 C C . ASP A 1 91 ? 17.862 -26.469 24.058 1.00 5.28 72 ASP A C 1
ATOM 691 O O . ASP A 1 91 ? 16.687 -26.273 23.717 1.00 7.36 72 ASP A O 1
ATOM 696 N N . HIS A 1 92 ? 18.209 -27.352 24.998 1.00 3.39 73 HIS A N 1
ATOM 697 C CA . HIS A 1 92 ? 17.228 -28.256 25.571 1.00 6.83 73 HIS A CA 1
ATOM 698 C C . HIS A 1 92 ? 16.287 -27.463 26.472 1.00 2.64 73 HIS A C 1
ATOM 699 O O . HIS A 1 92 ? 16.704 -26.558 27.189 1.00 4.38 73 HIS A O 1
ATOM 706 N N . PRO A 1 93 ? 14.993 -27.766 26.425 1.00 6.17 74 PRO A N 1
ATOM 707 C CA . PRO A 1 93 ? 14.128 -27.043 27.290 1.00 2.64 74 PRO A CA 1
ATOM 708 C C . PRO A 1 93 ? 14.463 -27.014 28.790 1.00 3.04 74 PRO A C 1
ATOM 709 O O . PRO A 1 93 ? 14.211 -25.988 29.452 1.00 3.10 74 PRO A O 1
ATOM 713 N N . ASP A 1 94 ? 14.989 -28.114 29.330 1.00 2.49 75 ASP A N 1
ATOM 714 C CA . ASP A 1 94 ? 15.374 -28.135 30.748 1.00 3.24 75 ASP A CA 1
ATOM 715 C C . ASP A 1 94 ? 16.386 -27.009 30.992 1.00 3.13 75 ASP A C 1
ATOM 716 O O . ASP A 1 94 ? 16.363 -26.306 32.015 1.00 2.39 75 ASP A O 1
ATOM 721 N N . HIS A 1 95 ? 17.354 -26.913 30.077 1.00 2.61 76 HIS A N 1
ATOM 722 C CA . HIS A 1 95 ? 18.406 -25.977 30.211 1.00 4.02 76 HIS A CA 1
ATOM 723 C C . HIS A 1 95 ? 17.941 -24.538 30.121 1.00 2.58 76 HIS A C 1
ATOM 724 O O . HIS A 1 95 ? 18.345 -23.695 30.929 1.00 3.24 76 HIS A O 1
ATOM 731 N N . ARG A 1 96 ? 17.061 -24.242 29.164 1.00 4.39 77 ARG A N 1
ATOM 732 C CA . ARG A 1 96 ? 16.524 -22.903 29.074 1.00 3.35 77 ARG A CA 1
ATOM 733 C C . ARG A 1 96 ? 15.704 -22.576 30.322 1.00 4.06 77 ARG A C 1
ATOM 734 O O . ARG A 1 96 ? 15.778 -21.472 30.831 1.00 5.77 77 ARG A O 1
ATOM 742 N N . ALA A 1 97 ? 14.971 -23.549 30.874 1.00 5.32 78 ALA A N 1
ATOM 743 C CA . ALA A 1 97 ? 14.235 -23.297 32.133 1.00 6.70 78 ALA A CA 1
ATOM 744 C C . ALA A 1 97 ? 15.182 -23.022 33.310 1.00 5.63 78 ALA A C 1
ATOM 745 O O . ALA A 1 97 ? 14.939 -22.143 34.127 1.00 3.29 78 ALA A O 1
ATOM 747 N N . ALA A 1 98 ? 16.282 -23.762 33.391 1.00 3.85 79 ALA A N 1
ATOM 748 C CA . ALA A 1 98 ? 17.254 -23.530 34.477 1.00 3.60 79 ALA A CA 1
ATOM 749 C C . ALA A 1 98 ? 17.956 -22.150 34.343 1.00 3.14 79 ALA A C 1
ATOM 750 O O . ALA A 1 98 ? 18.192 -21.466 35.313 1.00 3.95 79 ALA A O 1
ATOM 752 N N . LEU A 1 99 ? 18.330 -21.770 33.123 1.00 5.17 80 LEU A N 1
ATOM 753 C CA . LEU A 1 99 ? 18.980 -20.477 32.886 1.00 5.51 80 LEU A CA 1
ATOM 754 C C . LEU A 1 99 ? 18.065 -19.357 33.359 1.00 6.38 80 LEU A C 1
ATOM 755 O O . LEU A 1 99 ? 18.535 -18.364 33.929 1.00 9.21 80 LEU A O 1
ATOM 760 N N . ALA A 1 100 ? 16.765 -19.550 33.126 1.00 4.50 81 ALA A N 1
ATOM 761 C CA . ALA A 1 100 ? 15.714 -18.572 33.449 1.00 5.71 81 ALA A CA 1
ATOM 762 C C . ALA A 1 100 ? 15.636 -18.343 34.954 1.00 5.38 81 ALA A C 1
ATOM 763 O O . ALA A 1 100 ? 15.444 -17.216 35.422 1.00 6.44 81 ALA A O 1
ATOM 765 N N . ILE A 1 101 ? 15.742 -19.434 35.699 1.00 4.10 82 ILE A N 1
ATOM 766 C CA . ILE A 1 101 ? 15.703 -19.367 37.166 1.00 6.24 82 ILE A CA 1
ATOM 767 C C . ILE A 1 101 ? 16.919 -18.638 37.726 1.00 6.09 82 ILE A C 1
ATOM 768 O O . ILE A 1 101 ? 16.808 -17.801 38.634 1.00 6.93 82 ILE A O 1
ATOM 773 N N . ILE A 1 102 ? 18.086 -18.959 37.191 1.00 6.84 83 ILE A N 1
ATOM 774 C CA . ILE A 1 102 ? 19.303 -18.357 37.667 1.00 5.96 83 ILE A CA 1
ATOM 775 C C . ILE A 1 102 ? 19.494 -16.919 37.250 1.00 2.90 83 ILE A C 1
ATOM 776 O O . ILE A 1 102 ? 20.005 -16.105 38.024 1.00 5.39 83 ILE A O 1
ATOM 781 N N . ALA A 1 103 ? 19.081 -16.565 36.037 1.00 4.25 84 ALA A N 1
ATOM 782 C CA . ALA A 1 103 ? 19.434 -15.245 35.494 1.00 4.76 84 ALA A CA 1
ATOM 783 C C . ALA A 1 103 ? 19.171 -14.042 36.431 1.00 4.87 84 ALA A C 1
ATOM 784 O O . ALA A 1 103 ? 20.052 -13.209 36.638 1.00 5.81 84 ALA A O 1
ATOM 786 N N . PRO A 1 104 ? 17.974 -13.940 37.034 1.00 4.78 85 PRO A N 1
ATOM 787 C CA . PRO A 1 104 ? 17.677 -12.801 37.920 1.00 4.22 85 PRO A CA 1
ATOM 788 C C . PRO A 1 104 ? 18.490 -12.769 39.214 1.00 7.06 85 PRO A C 1
ATOM 789 O O . PRO A 1 104 ? 18.594 -11.742 39.867 1.00 5.35 85 PRO A O 1
ATOM 801 N N . LEU A 1 106 ? 21.797 -13.356 39.395 1.00 4.96 87 LEU A N 1
ATOM 802 C CA . LEU A 1 106 ? 23.223 -13.191 39.118 1.00 3.01 87 LEU A CA 1
ATOM 803 C C . LEU A 1 106 ? 23.762 -11.786 39.291 1.00 5.20 87 LEU A C 1
ATOM 804 O O . LEU A 1 106 ? 23.182 -10.835 38.785 1.00 5.06 87 LEU A O 1
ATOM 809 N N . ALA A 1 107 ? 24.883 -11.661 40.011 1.00 6.69 88 ALA A N 1
ATOM 810 C CA . ALA A 1 107 ? 25.697 -10.456 39.972 1.00 6.79 88 ALA A CA 1
ATOM 811 C C . ALA A 1 107 ? 26.778 -10.653 38.922 1.00 5.73 88 ALA A C 1
ATOM 812 O O . ALA A 1 107 ? 27.151 -9.721 38.192 1.00 6.84 88 ALA A O 1
ATOM 814 N N . ASP A 1 108 ? 27.271 -11.892 38.820 1.00 4.46 89 ASP A N 1
ATOM 815 C CA . ASP A 1 108 ? 28.165 -12.253 37.787 1.00 2.79 89 ASP A CA 1
ATOM 816 C C . ASP A 1 108 ? 28.131 -13.752 37.485 1.00 3.22 89 ASP A C 1
ATOM 817 O O . ASP A 1 108 ? 27.700 -14.552 38.304 1.00 4.37 89 ASP A O 1
ATOM 822 N N . ARG A 1 109 ? 28.573 -14.078 36.278 1.00 2.27 90 ARG A N 1
ATOM 823 C CA . ARG A 1 109 ? 28.715 -15.479 35.831 1.00 2.68 90 ARG A CA 1
ATOM 824 C C . ARG A 1 109 ? 29.967 -15.559 34.958 1.00 2.47 90 ARG A C 1
ATOM 825 O O . ARG A 1 109 ? 30.113 -14.731 34.028 1.00 3.55 90 ARG A O 1
ATOM 833 N N . VAL A 1 110 ? 30.877 -16.511 35.228 1.00 2.91 91 VAL A N 1
ATOM 834 C CA . VAL A 1 110 ? 32.020 -16.695 34.375 1.00 5.04 91 VAL A CA 1
ATOM 835 C C . VAL A 1 110 ? 32.029 -18.150 33.966 1.00 2.51 91 VAL A C 1
ATOM 836 O O . VAL A 1 110 ? 31.691 -19.042 34.784 1.00 2.59 91 VAL A O 1
ATOM 840 N N . ALA A 1 111 ? 32.378 -18.414 32.718 1.00 2.98 92 ALA A N 1
ATOM 841 C CA . ALA A 1 111 ? 32.303 -19.778 32.151 1.00 2.40 92 ALA A CA 1
ATOM 842 C C . ALA A 1 111 ? 33.570 -20.078 31.291 1.00 2.55 92 ALA A C 1
ATOM 843 O O . ALA A 1 111 ? 34.223 -19.185 30.699 1.00 2.55 92 ALA A O 1
ATOM 845 N N . VAL A 1 112 ? 33.842 -21.384 31.212 1.00 2.66 93 VAL A N 1
ATOM 846 C CA . VAL A 1 112 ? 34.819 -21.975 30.312 1.00 2.29 93 VAL A CA 1
ATOM 847 C C . VAL A 1 112 ? 34.249 -23.319 29.844 1.00 2.47 93 VAL A C 1
ATOM 848 O O . VAL A 1 112 ? 33.622 -24.056 30.622 1.00 2.52 93 VAL A O 1
ATOM 852 N N . GLN A 1 113 ? 34.508 -23.648 28.602 1.00 2.60 94 GLN A N 1
ATOM 853 C CA . GLN A 1 113 ? 34.419 -25.052 28.156 1.00 2.66 94 GLN A CA 1
ATOM 854 C C . GLN A 1 113 ? 35.828 -25.508 27.687 1.00 2.57 94 GLN A C 1
ATOM 855 O O . GLN A 1 113 ? 36.513 -24.826 26.921 1.00 2.96 94 GLN A O 1
ATOM 861 N N . PHE A 1 114 ? 36.325 -26.641 28.210 1.00 2.23 95 PHE A N 1
ATOM 862 C CA . PHE A 1 114 ? 37.608 -27.203 27.816 1.00 2.91 95 PHE A CA 1
ATOM 863 C C . PHE A 1 114 ? 37.480 -28.665 27.427 1.00 2.55 95 PHE A C 1
ATOM 864 O O . PHE A 1 114 ? 36.523 -29.329 27.830 1.00 3.83 95 PHE A O 1
ATOM 872 N N . ALA A 1 115 ? 38.496 -29.148 26.675 1.00 4.40 96 ALA A N 1
ATOM 873 C CA . ALA A 1 115 ? 38.513 -30.522 26.202 1.00 4.33 96 ALA A CA 1
ATOM 874 C C . ALA A 1 115 ? 38.999 -31.442 27.354 1.00 6.73 96 ALA A C 1
ATOM 875 O O . ALA A 1 115 ? 40.102 -31.287 27.876 1.00 7.87 96 ALA A O 1
ATOM 877 N N . LEU A 1 116 ? 38.170 -32.402 27.738 1.00 6.17 97 LEU A N 1
ATOM 878 C CA . LEU A 1 116 ? 38.473 -33.209 28.904 1.00 15.13 97 LEU A CA 1
ATOM 879 C C . LEU A 1 116 ? 39.526 -34.281 28.530 1.00 20.68 97 LEU A C 1
ATOM 880 O O . LEU A 1 116 ? 39.708 -34.603 27.350 1.00 22.41 97 LEU A O 1
ATOM 886 N N . GLU B 1 13 ? 21.812 -32.227 1.654 1.00 29.24 -6 GLU B N 1
ATOM 887 C CA . GLU B 1 13 ? 21.414 -30.791 1.842 1.00 25.84 -6 GLU B CA 1
ATOM 888 C C . GLU B 1 13 ? 22.393 -30.016 2.735 1.00 25.35 -6 GLU B C 1
ATOM 889 O O . GLU B 1 13 ? 22.894 -28.973 2.299 1.00 28.60 -6 GLU B O 1
ATOM 891 N N . ASN B 1 14 ? 22.601 -30.488 3.978 1.00 23.82 -5 ASN B N 1
ATOM 892 C CA . ASN B 1 14 ? 23.581 -29.900 4.909 1.00 24.96 -5 ASN B CA 1
ATOM 893 C C . ASN B 1 14 ? 24.987 -30.436 4.663 1.00 23.06 -5 ASN B C 1
ATOM 894 O O . ASN B 1 14 ? 25.327 -31.472 5.183 1.00 19.19 -5 ASN B O 1
ATOM 899 N N . LEU B 1 15 ? 25.789 -29.693 3.896 1.00 22.52 -4 LEU B N 1
ATOM 900 C CA . LEU B 1 15 ? 27.107 -30.171 3.450 1.00 22.81 -4 LEU B CA 1
ATOM 901 C C . LEU B 1 15 ? 28.320 -29.662 4.263 1.00 23.36 -4 LEU B C 1
ATOM 902 O O . LEU B 1 15 ? 29.467 -30.003 3.911 1.00 22.35 -4 LEU B O 1
ATOM 905 N N . TYR B 1 16 ? 28.079 -28.861 5.315 1.00 20.18 -3 TYR B N 1
ATOM 906 C CA . TYR B 1 16 ? 29.157 -28.433 6.263 1.00 20.67 -3 TYR B CA 1
ATOM 907 C C . TYR B 1 16 ? 29.645 -29.415 7.360 1.00 20.32 -3 TYR B C 1
ATOM 908 O O . TYR B 1 16 ? 28.957 -29.619 8.384 1.00 24.95 -3 TYR B O 1
ATOM 917 N N . PHE B 1 17 ? 30.852 -29.953 7.183 1.00 14.18 -2 PHE B N 1
ATOM 918 C CA . PHE B 1 17 ? 31.442 -30.880 8.166 1.00 13.56 -2 PHE B CA 1
ATOM 919 C C . PHE B 1 17 ? 32.747 -30.308 8.723 1.00 11.62 -2 PHE B C 1
ATOM 920 O O . PHE B 1 17 ? 33.602 -29.814 7.961 1.00 12.75 -2 PHE B O 1
ATOM 928 N N . GLN B 1 18 ? 32.937 -30.425 10.035 1.00 13.72 -1 GLN B N 1
ATOM 929 C CA . GLN B 1 18 ? 34.199 -30.065 10.652 1.00 13.51 -1 GLN B CA 1
ATOM 930 C C . GLN B 1 18 ? 35.240 -31.103 10.286 1.00 13.34 -1 GLN B C 1
ATOM 931 O O . GLN B 1 18 ? 36.415 -30.769 10.159 1.00 13.19 -1 GLN B O 1
ATOM 937 N N . GLY B 1 19 ? 34.808 -32.355 10.144 1.00 13.22 0 GLY B N 1
ATOM 938 C CA . GLY B 1 19 ? 35.711 -33.444 9.744 1.00 11.91 0 GLY B CA 1
ATOM 939 C C . GLY B 1 19 ? 35.359 -34.110 8.426 1.00 14.00 0 GLY B C 1
ATOM 940 O O . GLY B 1 19 ? 34.912 -33.464 7.478 1.00 16.51 0 GLY B O 1
ATOM 949 N N . GLY B 1 21 ? 33.001 -35.997 6.162 1.00 12.07 2 GLY B N 1
ATOM 950 C CA . GLY B 1 21 ? 31.569 -36.280 6.075 1.00 10.11 2 GLY B CA 1
ATOM 951 C C . GLY B 1 21 ? 31.410 -37.754 5.714 1.00 9.78 2 GLY B C 1
ATOM 952 O O . GLY B 1 21 ? 32.040 -38.233 4.780 1.00 12.24 2 GLY B O 1
ATOM 953 N N . ILE B 1 22 ? 30.541 -38.461 6.423 1.00 8.79 3 ILE B N 1
ATOM 954 C CA . ILE B 1 22 ? 30.280 -39.884 6.156 1.00 7.16 3 ILE B CA 1
ATOM 955 C C . ILE B 1 22 ? 28.812 -40.088 5.816 1.00 10.32 3 ILE B C 1
ATOM 956 O O . ILE B 1 22 ? 27.938 -39.593 6.536 1.00 9.00 3 ILE B O 1
ATOM 961 N N . ARG B 1 23 ? 28.547 -40.856 4.758 1.00 7.09 4 ARG B N 1
ATOM 962 C CA . ARG B 1 23 ? 27.202 -41.296 4.429 1.00 7.75 4 ARG B CA 1
ATOM 963 C C . ARG B 1 23 ? 27.017 -42.756 4.762 1.00 6.72 4 ARG B C 1
ATOM 964 O O . ARG B 1 23 ? 27.725 -43.614 4.238 1.00 8.55 4 ARG B O 1
ATOM 972 N N . HIS B 1 24 ? 26.102 -42.988 5.700 1.00 7.10 5 HIS B N 1
ATOM 973 C CA . HIS B 1 24 ? 25.628 -44.291 6.098 1.00 5.72 5 HIS B CA 1
ATOM 974 C C . HIS B 1 24 ? 24.341 -44.654 5.371 1.00 7.59 5 HIS B C 1
ATOM 975 O O . HIS B 1 24 ? 23.416 -43.863 5.289 1.00 7.99 5 HIS B O 1
ATOM 982 N N . ILE B 1 25 ? 24.324 -45.869 4.838 1.00 7.88 6 ILE B N 1
ATOM 983 C CA . ILE B 1 25 ? 23.196 -46.436 4.107 1.00 8.70 6 ILE B CA 1
ATOM 984 C C . ILE B 1 25 ? 22.892 -47.790 4.673 1.00 7.20 6 ILE B C 1
ATOM 985 O O . ILE B 1 25 ? 23.788 -48.616 4.814 1.00 9.01 6 ILE B O 1
ATOM 990 N N . ALA B 1 26 ? 21.610 -47.982 4.981 1.00 7.64 7 ALA B N 1
ATOM 991 C CA . ALA B 1 26 ? 21.072 -49.332 5.216 1.00 8.18 7 ALA B CA 1
ATOM 992 C C . ALA B 1 26 ? 19.886 -49.592 4.326 1.00 8.18 7 ALA B C 1
ATOM 993 O O . ALA B 1 26 ? 18.992 -48.743 4.229 1.00 8.66 7 ALA B O 1
ATOM 995 N N . LEU B 1 27 ? 19.889 -50.763 3.686 1.00 7.31 8 LEU B N 1
ATOM 996 C CA . LEU B 1 27 ? 18.750 -51.237 2.874 1.00 7.03 8 LEU B CA 1
ATOM 997 C C . LEU B 1 27 ? 18.174 -52.465 3.537 1.00 6.34 8 LEU B C 1
ATOM 998 O O . LEU B 1 27 ? 18.923 -53.330 3.943 1.00 6.14 8 LEU B O 1
ATOM 1003 N N . PHE B 1 28 ? 16.855 -52.478 3.701 1.00 8.02 9 PHE B N 1
ATOM 1004 C CA . PHE B 1 28 ? 16.147 -53.563 4.368 1.00 6.69 9 PHE B CA 1
ATOM 1005 C 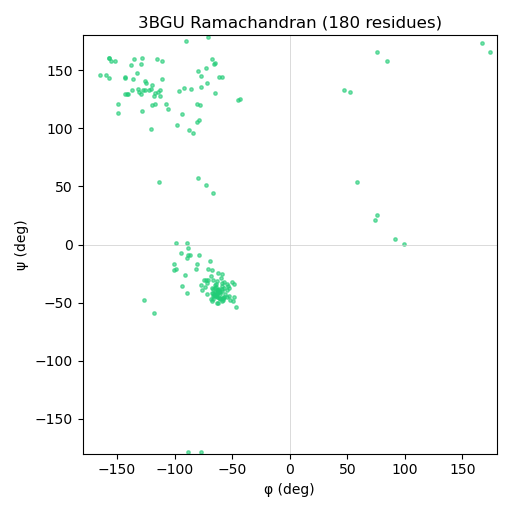C . PHE B 1 28 ? 15.304 -54.354 3.377 1.00 9.00 9 PHE B C 1
ATOM 1006 O O . PHE B 1 28 ? 14.654 -53.790 2.500 1.00 8.22 9 PHE B O 1
ATOM 1014 N N . ARG B 1 29 ? 15.266 -55.661 3.605 1.00 7.72 10 ARG B N 1
ATOM 1015 C CA . ARG B 1 29 ? 14.306 -56.519 2.950 1.00 12.78 10 ARG B CA 1
ATOM 1016 C C . ARG B 1 29 ? 13.458 -57.095 4.050 1.00 10.73 10 ARG B C 1
ATOM 1017 O O . ARG B 1 29 ? 13.970 -57.728 4.971 1.00 11.07 10 ARG B O 1
ATOM 1025 N N . TRP B 1 30 ? 12.161 -56.843 3.978 1.00 11.54 11 TRP B N 1
ATOM 1026 C CA . TRP B 1 30 ? 11.263 -57.301 5.013 1.00 9.32 11 TRP B CA 1
ATOM 1027 C C . TRP B 1 30 ? 11.040 -58.794 4.958 1.00 7.06 11 TRP B C 1
ATOM 1028 O O . TRP B 1 30 ? 11.157 -59.415 3.907 1.00 9.88 11 TRP B O 1
ATOM 1039 N N . ASN B 1 31 ? 10.757 -59.368 6.117 1.00 8.34 12 ASN B N 1
ATOM 1040 C CA . ASN B 1 31 ? 10.339 -60.746 6.152 1.00 5.69 12 ASN B CA 1
ATOM 1041 C C . ASN B 1 31 ? 8.797 -60.811 6.036 1.00 9.03 12 ASN B C 1
ATOM 1042 O O . ASN B 1 31 ? 8.140 -59.773 5.966 1.00 8.67 12 ASN B O 1
ATOM 1047 N N . ASP B 1 32 ? 8.237 -62.024 5.950 1.00 13.24 13 ASP B N 1
ATOM 1048 C CA . ASP B 1 32 ? 6.777 -62.230 5.794 1.00 17.05 13 ASP B CA 1
ATOM 1049 C C . ASP B 1 32 ? 5.921 -61.668 6.921 1.00 19.74 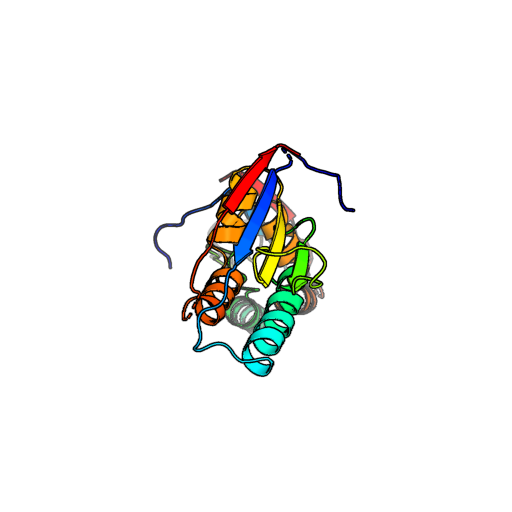13 ASP B C 1
ATOM 1050 O O . ASP B 1 32 ? 4.742 -61.345 6.717 1.00 19.42 13 ASP B O 1
ATOM 1055 N N . THR B 1 33 ? 6.511 -61.616 8.111 1.00 20.28 14 THR B N 1
ATOM 1056 C CA . THR B 1 33 ? 5.918 -60.975 9.279 1.00 23.18 14 THR B CA 1
ATOM 1057 C C . THR B 1 33 ? 5.384 -59.571 8.970 1.00 23.63 14 THR B C 1
ATOM 1058 O O . THR B 1 33 ? 4.364 -59.142 9.527 1.00 23.69 14 THR B O 1
ATOM 1062 N N . VAL B 1 34 ? 6.071 -58.868 8.070 1.00 22.76 15 VAL B N 1
ATOM 1063 C CA . VAL B 1 34 ? 5.881 -57.425 7.933 1.00 22.63 15 VAL B CA 1
ATOM 1064 C C . VAL B 1 34 ? 4.602 -57.054 7.177 1.00 23.79 15 VAL B C 1
ATOM 1065 O O . VAL B 1 34 ? 4.257 -57.647 6.145 1.00 24.70 15 VAL B O 1
ATOM 1069 N N . THR B 1 35 ? 3.910 -56.068 7.741 1.00 24.66 16 THR B N 1
ATOM 1070 C CA . THR B 1 35 ? 2.661 -55.536 7.232 1.00 24.96 16 THR B CA 1
ATOM 1071 C C . THR B 1 35 ? 2.864 -54.078 6.817 1.00 25.90 16 THR B C 1
ATOM 1072 O O . THR B 1 35 ? 3.820 -53.433 7.262 1.00 26.66 16 THR B O 1
ATOM 1076 N N . PRO B 1 36 ? 1.980 -53.547 5.955 1.00 25.31 17 PRO B N 1
ATOM 1077 C CA . PRO B 1 36 ? 2.028 -52.114 5.692 1.00 25.68 17 PRO B CA 1
ATOM 1078 C C . PRO B 1 36 ? 1.995 -51.239 6.947 1.00 25.46 17 PRO B C 1
ATOM 1079 O O . PRO B 1 36 ? 2.679 -50.216 6.981 1.00 23.38 17 PRO B O 1
ATOM 1083 N N . ASP B 1 37 ? 1.229 -51.629 7.969 1.00 25.88 18 ASP B N 1
ATOM 1084 C CA . ASP B 1 37 ? 1.148 -50.835 9.202 1.00 25.31 18 ASP B CA 1
ATOM 1085 C C . ASP B 1 37 ? 2.465 -50.847 9.949 1.00 24.04 18 ASP B C 1
ATOM 1086 O O . ASP B 1 37 ? 2.854 -49.831 10.534 1.00 25.45 18 ASP B O 1
ATOM 1091 N N . GLN B 1 38 ? 3.141 -51.996 9.942 1.00 20.75 19 GLN B N 1
ATOM 1092 C CA . GLN B 1 38 ? 4.477 -52.090 10.522 1.00 19.09 19 GLN B CA 1
ATOM 1093 C C . GLN B 1 38 ? 5.470 -51.181 9.779 1.00 15.61 19 GLN B C 1
ATOM 1094 O O . GLN B 1 38 ? 6.287 -50.521 10.429 1.00 15.67 19 GLN B O 1
ATOM 1100 N N . VAL B 1 39 ? 5.371 -51.090 8.448 1.00 12.70 20 VAL B N 1
ATOM 1101 C CA . VAL B 1 39 ? 6.260 -50.175 7.680 1.00 12.98 20 VAL B CA 1
ATOM 1102 C C . VAL B 1 39 ? 6.002 -48.706 8.061 1.00 14.14 20 VAL B C 1
ATOM 1103 O O . VAL B 1 39 ? 6.954 -47.919 8.229 1.00 11.87 20 VAL B O 1
ATOM 1107 N N . GLU B 1 40 ? 4.730 -48.322 8.181 1.00 17.32 21 GLU B N 1
ATOM 1108 C CA . GLU B 1 40 ? 4.391 -46.934 8.526 1.00 20.24 21 GLU B CA 1
ATOM 1109 C C . GLU B 1 40 ? 4.741 -46.612 9.975 1.00 18.94 21 GLU B C 1
ATOM 1110 O O . GLU B 1 40 ? 5.073 -45.461 10.305 1.00 17.66 21 GLU B O 1
ATOM 1116 N N . GLN B 1 41 ? 4.665 -47.630 10.832 1.00 18.23 22 GLN B N 1
ATOM 1117 C CA . GLN B 1 41 ? 5.196 -47.541 12.178 1.00 15.23 22 GLN B CA 1
ATOM 1118 C C . GLN B 1 41 ? 6.670 -47.117 12.128 1.00 14.89 22 GLN B C 1
ATOM 1119 O O . GLN B 1 41 ? 7.106 -46.219 12.881 1.00 14.45 22 GLN B O 1
ATOM 1121 N N . VAL B 1 42 ? 7.430 -47.745 11.229 1.00 12.71 23 VAL B N 1
ATOM 1122 C CA . VAL B 1 42 ? 8.852 -47.455 11.088 1.00 12.00 23 VAL B CA 1
ATOM 1123 C C . VAL B 1 42 ? 9.020 -46.019 10.547 1.00 9.69 23 VAL B C 1
ATOM 1124 O O . VAL B 1 42 ? 9.792 -45.223 11.096 1.00 10.84 23 VAL B O 1
ATOM 1128 N N . ILE B 1 43 ? 8.286 -45.692 9.488 1.00 7.66 24 ILE B N 1
ATOM 1129 C CA . ILE B 1 43 ? 8.330 -44.323 8.958 1.00 11.05 24 ILE B CA 1
ATOM 1130 C C . ILE B 1 43 ? 8.085 -43.266 10.056 1.00 13.36 24 ILE B C 1
ATOM 1131 O O . ILE B 1 43 ? 8.798 -42.270 10.162 1.00 12.52 24 ILE B O 1
ATOM 1136 N N . THR B 1 44 ? 7.055 -43.476 10.858 1.00 13.82 25 THR B N 1
ATOM 1137 C CA . THR B 1 44 ? 6.755 -42.569 11.972 1.00 14.05 25 THR B CA 1
ATOM 1138 C C . THR B 1 44 ? 7.942 -42.462 12.942 1.00 10.97 25 THR B C 1
ATOM 1139 O O . THR B 1 44 ? 8.308 -41.376 13.351 1.00 12.34 25 THR B O 1
ATOM 1143 N N . ALA B 1 45 ? 8.530 -43.594 13.307 1.00 11.43 26 ALA B N 1
ATOM 1144 C CA . ALA B 1 45 ? 9.635 -43.619 14.265 1.00 9.96 26 ALA B CA 1
ATOM 1145 C C . ALA B 1 45 ? 10.836 -42.861 13.734 1.00 11.02 26 ALA B C 1
ATOM 1146 O O . ALA B 1 45 ? 11.366 -41.985 14.397 1.00 11.67 26 ALA B O 1
ATOM 1148 N N . LEU B 1 46 ? 11.224 -43.188 12.501 1.00 10.58 27 LEU B N 1
ATOM 1149 C CA . LEU B 1 46 ? 12.380 -42.603 11.867 1.00 10.17 27 LEU B CA 1
ATOM 1150 C C . LEU B 1 46 ? 12.175 -41.107 11.686 1.00 8.68 27 LEU B C 1
ATOM 1151 O O . LEU B 1 46 ? 13.111 -40.360 11.743 1.00 9.23 27 LEU B O 1
ATOM 1156 N N . SER B 1 47 ? 10.930 -40.679 11.482 1.00 8.48 28 SER B N 1
ATOM 1157 C CA . SER B 1 47 ? 10.642 -39.259 11.271 1.00 9.75 28 SER B CA 1
ATOM 1158 C C . SER B 1 47 ? 11.019 -38.391 12.478 1.00 11.30 28 SER B C 1
ATOM 1159 O O . SER B 1 47 ? 11.292 -37.197 12.332 1.00 10.83 28 SER B O 1
ATOM 1162 N N . LYS B 1 48 ? 11.060 -39.015 13.655 1.00 8.58 29 LYS B N 1
ATOM 1163 C CA . LYS B 1 48 ? 11.326 -38.312 14.907 1.00 9.34 29 LYS B CA 1
ATOM 1164 C C . LYS B 1 48 ? 12.839 -38.247 15.199 1.00 7.76 29 LYS B C 1
ATOM 1165 O O . LYS B 1 48 ? 13.257 -37.504 16.079 1.00 7.76 29 LYS B O 1
ATOM 1171 N N . LEU B 1 49 ? 13.659 -38.956 14.436 1.00 9.36 30 LEU B N 1
ATOM 1172 C CA . LEU B 1 49 ? 15.070 -39.056 14.770 1.00 9.78 30 LEU B CA 1
ATOM 1173 C C . LEU B 1 49 ? 15.923 -37.770 14.539 1.00 7.77 30 LEU B C 1
ATOM 1174 O O . LEU B 1 49 ? 16.734 -37.456 15.369 1.00 10.03 30 LEU B O 1
ATOM 1179 N N . PRO B 1 50 ? 15.733 -37.056 13.409 1.00 7.74 31 PRO B N 1
ATOM 1180 C CA . PRO B 1 50 ? 16.428 -35.781 13.267 1.00 11.35 31 PRO B CA 1
ATOM 1181 C C . PRO B 1 50 ? 16.344 -34.834 14.448 1.00 12.54 31 PRO B C 1
ATOM 1182 O O . PRO B 1 50 ? 17.379 -34.245 14.816 1.00 14.76 31 PRO B O 1
ATOM 1186 N N . ALA B 1 51 ? 15.156 -34.671 15.016 1.00 12.35 32 ALA B N 1
ATOM 1187 C CA . ALA B 1 51 ? 14.993 -33.801 16.165 1.00 13.15 32 ALA B CA 1
ATOM 1188 C C . ALA B 1 51 ? 15.672 -34.355 17.395 1.00 10.81 32 ALA B C 1
ATOM 1189 O O . ALA B 1 51 ? 16.041 -33.598 18.295 1.00 12.27 32 ALA B O 1
ATOM 1191 N N . ALA B 1 52 ? 15.798 -35.671 17.459 1.00 9.00 33 ALA B N 1
ATOM 1192 C CA . ALA B 1 52 ? 16.270 -36.360 18.683 1.00 11.21 33 ALA B CA 1
ATOM 1193 C C . ALA B 1 52 ? 17.793 -36.587 18.751 1.00 11.61 33 ALA B C 1
ATOM 1194 O O . ALA B 1 52 ? 18.360 -36.680 19.861 1.00 10.72 33 ALA B O 1
ATOM 1196 N N . ILE B 1 53 ? 18.429 -36.658 17.580 1.00 7.79 34 ILE B N 1
ATOM 1197 C CA . ILE B 1 53 ? 19.823 -37.093 17.432 1.00 7.67 34 ILE B CA 1
ATOM 1198 C C . ILE B 1 53 ? 20.583 -35.958 16.802 1.00 7.73 34 ILE B C 1
ATOM 1199 O O . ILE B 1 53 ? 20.527 -35.753 15.596 1.00 6.61 34 ILE B O 1
ATOM 1204 N N . PRO B 1 54 ? 21.296 -35.173 17.633 1.00 8.81 35 PRO B N 1
ATOM 1205 C CA . PRO B 1 54 ? 21.938 -33.956 17.110 1.00 7.12 35 PRO B CA 1
ATOM 1206 C C . PRO B 1 54 ? 23.103 -34.181 16.157 1.00 9.87 35 PRO B C 1
ATOM 1207 O O . PRO B 1 54 ? 23.556 -33.252 15.451 1.00 12.49 35 PRO B O 1
ATOM 1211 N N . GLU B 1 55 ? 23.582 -35.419 16.144 1.00 6.64 36 GLU B N 1
ATOM 1212 C CA . GLU B 1 55 ? 24.709 -35.789 15.321 1.00 6.61 36 GLU B CA 1
ATOM 1213 C C . GLU B 1 55 ? 24.271 -36.032 13.887 1.00 11.21 36 GLU B C 1
ATOM 1214 O O . GLU B 1 55 ? 25.130 -36.059 13.011 1.00 10.42 36 GLU B O 1
ATOM 1220 N N . LEU B 1 56 ? 22.965 -36.217 13.641 1.00 7.85 37 LEU B N 1
ATOM 1221 C CA . LEU B 1 56 ? 22.451 -36.396 12.255 1.00 8.14 37 LEU B CA 1
ATOM 1222 C C . LEU B 1 56 ? 22.550 -35.102 11.481 1.00 9.32 37 LEU B C 1
ATOM 1223 O O . LEU B 1 56 ? 21.892 -34.120 11.835 1.00 13.93 37 LEU B O 1
ATOM 1228 N N A LYS B 1 57 ? 23.311 -35.091 10.402 0.50 10.23 38 LYS B N 1
ATOM 1229 N N B LYS B 1 57 ? 23.394 -35.063 10.471 0.50 9.05 38 LYS B N 1
ATOM 1230 C CA A LYS B 1 57 ? 23.461 -33.864 9.604 0.50 9.71 38 LYS B CA 1
ATOM 1231 C CA B LYS B 1 57 ? 23.511 -33.844 9.674 0.50 7.84 38 LYS B CA 1
ATOM 1232 C C A LYS B 1 57 ? 22.525 -33.796 8.381 0.50 11.10 38 LYS B C 1
ATOM 1233 C C B LYS B 1 57 ? 22.402 -33.827 8.621 0.50 9.18 38 LYS B C 1
ATOM 1234 O O A LYS B 1 57 ? 22.157 -32.715 7.930 0.50 11.33 38 LYS B O 1
ATOM 1235 O O B LYS B 1 57 ? 21.754 -32.803 8.395 0.50 8.31 38 LYS B O 1
ATOM 1246 N N A ASN B 1 58 ? 22.167 -34.953 7.842 0.50 7.82 39 ASN B N 1
ATOM 1247 N N B ASN B 1 58 ? 22.195 -34.973 7.979 0.50 6.41 39 ASN B N 1
ATOM 1248 C CA A ASN B 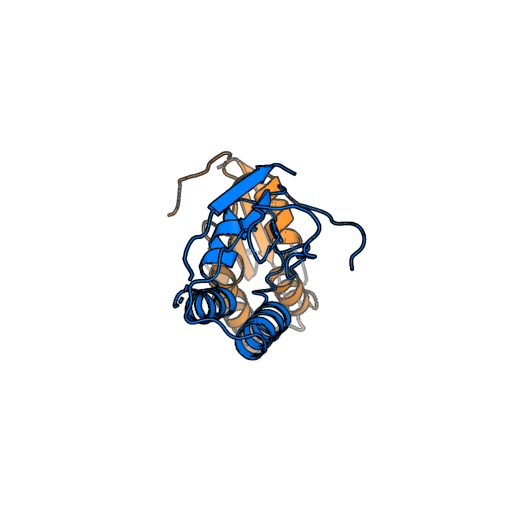1 58 ? 21.000 -35.101 6.975 0.50 7.35 39 ASN B CA 1
ATOM 1249 C CA B ASN B 1 58 ? 21.067 -35.180 7.081 0.50 6.10 39 ASN B CA 1
ATOM 1250 C C A ASN B 1 58 ? 20.500 -36.527 7.204 0.50 6.52 39 ASN B C 1
ATOM 1251 C C B ASN B 1 58 ? 20.474 -36.554 7.336 0.50 5.90 39 ASN B C 1
ATOM 1252 O O A ASN B 1 58 ? 21.261 -37.417 7.582 0.50 7.94 39 ASN B O 1
ATOM 1253 O O B ASN B 1 58 ? 21.134 -37.440 7.875 0.50 5.34 39 ASN B O 1
ATOM 1262 N N . TYR B 1 59 ? 19.217 -36.746 6.967 1.00 7.35 40 TYR B N 1
ATOM 1263 C CA . TYR B 1 59 ? 18.586 -38.033 7.223 1.00 7.71 40 TYR B CA 1
ATOM 1264 C C . TYR B 1 59 ? 17.434 -38.189 6.244 1.00 8.82 40 TYR B C 1
ATOM 1265 O O . TYR B 1 59 ? 16.557 -37.334 6.150 1.00 10.73 40 TYR B O 1
ATOM 1274 N N . ALA B 1 60 ? 17.488 -39.248 5.460 1.00 7.32 41 ALA B N 1
ATOM 1275 C CA . ALA B 1 60 ? 16.459 -39.569 4.466 1.00 9.09 41 ALA B CA 1
ATOM 1276 C C . ALA B 1 60 ? 16.169 -41.034 4.552 1.00 8.13 41 ALA B C 1
ATOM 1277 O O . ALA B 1 60 ? 17.078 -41.829 4.764 1.00 11.76 41 ALA B O 1
ATOM 1279 N N . PHE B 1 61 ? 14.897 -41.381 4.388 1.00 7.56 42 PHE B N 1
ATOM 1280 C CA . PHE B 1 61 ? 14.454 -42.773 4.393 1.00 7.70 42 PHE B CA 1
ATOM 1281 C C . PHE B 1 61 ? 13.136 -42.954 3.654 1.00 8.70 42 PHE B C 1
ATOM 1282 O O . PHE B 1 61 ? 12.362 -42.003 3.495 1.00 9.34 42 PHE B O 1
ATOM 1290 N N . GLY B 1 62 ? 12.867 -44.190 3.260 1.00 8.10 43 GLY B N 1
ATOM 1291 C CA . GLY B 1 62 ? 11.573 -44.510 2.718 1.00 8.16 43 GLY B CA 1
ATOM 1292 C C . GLY B 1 62 ? 11.488 -45.853 2.018 1.00 8.41 43 GLY B C 1
ATOM 1293 O O . GLY B 1 62 ? 12.499 -46.555 1.820 1.00 7.38 43 GLY B O 1
ATOM 1294 N N . ALA B 1 63 ? 10.254 -46.190 1.653 1.00 9.10 44 ALA B N 1
ATOM 1295 C CA . ALA B 1 63 ? 9.932 -47.446 0.994 1.00 7.34 44 ALA B CA 1
ATOM 1296 C C . ALA B 1 63 ? 10.313 -47.441 -0.485 1.00 7.65 44 ALA B C 1
ATOM 1297 O O . ALA B 1 63 ? 10.192 -46.431 -1.200 1.00 7.45 44 ALA B O 1
ATOM 1299 N N . ASP B 1 64 ? 10.741 -48.601 -0.963 1.00 7.29 45 ASP B N 1
ATOM 1300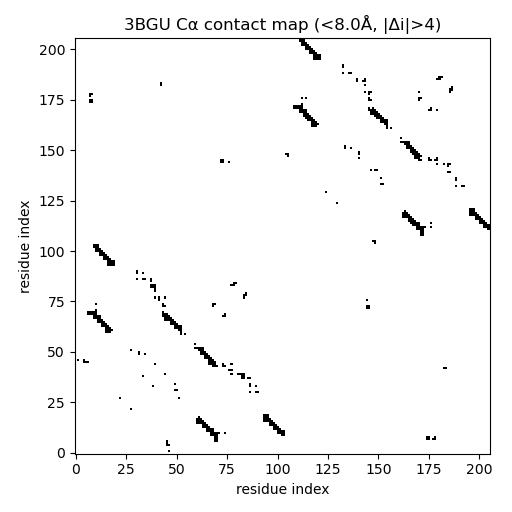 C CA . ASP B 1 64 ? 11.037 -48.769 -2.358 1.00 8.37 45 ASP B CA 1
ATOM 1301 C C . ASP B 1 64 ? 9.813 -48.472 -3.228 1.00 8.67 45 ASP B C 1
ATOM 1302 O O . ASP B 1 64 ? 8.667 -48.812 -2.857 1.00 8.35 45 ASP B O 1
ATOM 1307 N N . LEU B 1 65 ? 10.067 -47.879 -4.390 1.00 7.73 46 LEU B N 1
ATOM 1308 C CA . LEU B 1 65 ? 9.022 -47.376 -5.269 1.00 8.94 46 LEU B CA 1
ATOM 1309 C C . LEU B 1 65 ? 8.479 -48.409 -6.271 1.00 8.93 46 LEU B C 1
ATOM 1310 O O . LEU B 1 65 ? 7.546 -48.106 -7.003 1.00 10.11 46 LEU B O 1
ATOM 1315 N N . GLY B 1 66 ? 9.038 -49.622 -6.284 1.00 7.52 47 GLY B N 1
ATOM 1316 C CA . GLY B 1 66 ? 8.605 -50.688 -7.185 1.00 8.90 47 GLY B CA 1
ATOM 1317 C C . GLY B 1 66 ? 9.046 -50.539 -8.624 1.00 8.44 47 GLY B C 1
ATOM 1318 O O . GLY B 1 66 ? 8.416 -51.141 -9.520 1.00 10.96 47 GLY B O 1
ATOM 1319 N N . LEU B 1 67 ? 10.143 -49.818 -8.843 1.00 10.18 48 LEU B N 1
ATOM 1320 C CA . LEU B 1 67 ? 10.620 -49.471 -10.195 1.00 11.96 48 LEU B CA 1
ATOM 1321 C C . LEU B 1 67 ? 11.559 -50.499 -10.808 1.00 15.79 48 LEU B C 1
ATOM 1322 O O . LEU B 1 67 ? 11.852 -50.408 -12.010 1.00 19.16 48 LEU B O 1
ATOM 1327 N N . ALA B 1 68 ? 12.040 -51.455 -10.015 1.00 15.62 49 ALA B N 1
ATOM 1328 C CA . ALA B 1 68 ? 12.998 -52.451 -10.506 1.00 16.08 49 ALA B CA 1
ATOM 1329 C C . ALA B 1 68 ? 12.841 -53.782 -9.793 1.00 14.72 49 ALA B C 1
ATOM 1330 O O . ALA B 1 68 ? 12.971 -53.872 -8.561 1.00 13.47 49 ALA B O 1
ATOM 1332 N N . ALA B 1 69 ? 12.568 -54.817 -10.578 1.00 15.43 50 ALA B N 1
ATOM 1333 C CA . ALA B 1 69 ? 12.588 -56.194 -10.122 1.00 14.92 50 ALA B CA 1
ATOM 1334 C C . ALA B 1 69 ? 13.789 -56.498 -9.240 1.00 13.71 50 ALA B C 1
ATOM 1335 O O . ALA B 1 69 ? 14.939 -56.226 -9.626 1.00 15.75 50 ALA B O 1
ATOM 1337 N N . GLY B 1 70 ? 13.516 -57.016 -8.045 1.00 9.51 51 GLY B N 1
ATOM 1338 C CA . GLY B 1 70 ? 14.561 -57.561 -7.202 1.00 6.15 51 GLY B CA 1
ATOM 1339 C C . GLY B 1 70 ? 15.179 -56.561 -6.232 1.00 6.33 51 GLY B C 1
ATOM 1340 O O . GLY B 1 70 ? 16.125 -56.896 -5.530 1.00 6.62 51 GLY B O 1
ATOM 1341 N N . ASN B 1 71 ? 14.638 -55.351 -6.188 1.00 5.86 52 ASN B N 1
ATOM 1342 C CA . ASN B 1 71 ? 15.046 -54.348 -5.207 1.00 3.84 52 ASN B CA 1
ATOM 1343 C C . ASN B 1 71 ? 14.698 -54.801 -3.772 1.00 4.91 52 ASN B C 1
ATOM 1344 O O . ASN B 1 71 ? 13.782 -55.631 -3.567 1.00 4.68 52 ASN B O 1
ATOM 1349 N N . TYR B 1 72 ? 15.418 -54.265 -2.809 1.00 5.07 53 TYR B N 1
ATOM 1350 C CA . TYR B 1 72 ? 15.024 -54.320 -1.428 1.00 7.57 53 TYR B CA 1
ATOM 1351 C C . TYR B 1 72 ? 13.818 -53.403 -1.185 1.00 7.09 53 TYR B C 1
ATOM 1352 O O . TYR B 1 72 ? 13.323 -52.759 -2.107 1.00 10.24 53 TYR B O 1
ATOM 1361 N N . ASP B 1 73 ? 13.331 -53.390 0.056 1.00 6.76 54 ASP B N 1
ATOM 1362 C CA . ASP B 1 73 ? 12.036 -52.789 0.368 1.00 7.55 54 ASP B CA 1
ATOM 1363 C C . ASP B 1 73 ? 12.065 -51.395 0.977 1.00 7.56 54 ASP B C 1
ATOM 1364 O O . ASP B 1 73 ? 11.050 -50.711 0.992 1.00 8.15 54 ASP B O 1
ATOM 1369 N N . PHE B 1 74 ? 13.209 -50.970 1.493 1.00 7.26 55 PHE B N 1
ATOM 1370 C CA . PHE B 1 74 ? 13.259 -49.784 2.347 1.00 6.79 55 PHE B CA 1
ATOM 1371 C C . PHE B 1 74 ? 14.702 -49.348 2.458 1.00 7.70 55 PHE B C 1
ATOM 1372 O O . PHE B 1 74 ? 15.586 -50.204 2.486 1.00 7.76 55 PHE B O 1
ATOM 1380 N N . ALA B 1 75 ? 14.928 -48.036 2.548 1.00 8.07 56 ALA B N 1
ATOM 1381 C CA . ALA B 1 75 ? 16.283 -47.458 2.646 1.00 9.23 56 ALA B CA 1
ATOM 1382 C C . ALA B 1 75 ? 16.348 -46.417 3.770 1.00 9.56 56 ALA B C 1
ATOM 1383 O O . ALA B 1 75 ? 15.384 -45.666 4.020 1.00 6.98 56 ALA B O 1
ATOM 1385 N N . VAL B 1 76 ? 17.524 -46.341 4.387 1.00 8.63 57 VAL B N 1
ATOM 1386 C CA . VAL B 1 76 ? 17.895 -45.275 5.303 1.00 8.38 57 VAL B CA 1
ATOM 1387 C C . VAL B 1 76 ? 19.267 -44.734 4.909 1.00 7.72 57 VAL B C 1
ATOM 1388 O O . VAL B 1 76 ? 20.205 -45.501 4.629 1.00 9.06 57 VAL B O 1
ATOM 1392 N N . VAL B 1 77 ? 19.336 -43.406 4.828 1.00 6.62 58 VAL B N 1
ATOM 1393 C CA . VAL B 1 77 ? 20.545 -42.672 4.503 1.00 6.63 58 VAL B CA 1
ATOM 1394 C C . VAL B 1 77 ? 20.762 -41.619 5.543 1.00 8.60 58 VAL B C 1
ATOM 1395 O O . VAL B 1 77 ? 20.004 -40.676 5.640 1.00 9.48 58 VAL B O 1
ATOM 1399 N N . ALA B 1 78 ? 21.851 -41.752 6.295 1.00 6.41 59 ALA B N 1
ATOM 1400 C CA . ALA B 1 78 ? 22.178 -40.835 7.365 1.00 6.48 59 ALA B CA 1
ATOM 1401 C C . ALA B 1 78 ? 23.565 -40.240 7.078 1.00 7.38 59 ALA B C 1
ATOM 1402 O O . ALA B 1 78 ? 24.516 -40.957 6.760 1.00 8.22 59 ALA B O 1
ATOM 1404 N N . ASP B 1 79 ? 23.679 -38.929 7.203 1.00 7.80 60 ASP B N 1
ATOM 1405 C CA . ASP B 1 79 ? 24.933 -38.241 6.965 1.00 6.46 60 ASP B CA 1
ATOM 1406 C C . ASP B 1 79 ? 25.447 -37.679 8.285 1.00 7.21 60 ASP B C 1
ATOM 1407 O O . ASP B 1 79 ? 24.679 -37.047 9.016 1.00 7.55 60 ASP B O 1
ATOM 1412 N N . LEU B 1 80 ? 26.696 -38.011 8.563 1.00 5.32 61 LEU B N 1
ATOM 1413 C CA . LEU B 1 80 ? 27.346 -37.768 9.854 1.00 6.04 61 LEU B CA 1
ATOM 1414 C C . LEU B 1 80 ? 28.677 -37.063 9.669 1.00 7.56 61 LEU B C 1
ATOM 1415 O O . LEU B 1 80 ? 29.303 -37.146 8.600 1.00 10.28 61 LEU B O 1
ATOM 1420 N N . ASP B 1 81 ? 29.090 -36.351 10.721 1.00 7.29 62 ASP B N 1
ATOM 1421 C CA . ASP B 1 81 ? 30.370 -35.647 10.693 1.00 8.85 62 ASP B CA 1
ATOM 1422 C C . ASP B 1 81 ? 31.410 -36.517 11.398 1.00 8.91 62 ASP B C 1
ATOM 1423 O O . ASP B 1 81 ? 31.427 -36.629 12.631 1.00 10.41 62 ASP B O 1
ATOM 1428 N N . GLY B 1 82 ? 32.242 -37.160 10.595 1.00 8.94 63 GLY B N 1
ATOM 1429 C CA . GLY B 1 82 ? 33.321 -38.001 11.078 1.00 10.82 63 GLY B CA 1
ATOM 1430 C C . GLY B 1 82 ? 32.880 -39.345 11.610 1.00 9.99 63 GLY B C 1
ATOM 1431 O O . GLY B 1 82 ? 31.705 -39.570 11.874 1.00 8.77 63 GLY B O 1
ATOM 1432 N N . GLU B 1 83 ? 33.861 -40.239 11.781 1.00 10.02 64 GLU B N 1
ATOM 1433 C CA . GLU B 1 83 ? 33.624 -41.555 12.395 1.00 11.48 64 GLU B CA 1
ATOM 1434 C C . GLU B 1 83 ? 33.058 -41.398 13.802 1.00 10.32 64 GLU B C 1
ATOM 1435 O O . GLU B 1 83 ? 32.220 -42.190 14.224 1.00 8.14 64 GLU B O 1
ATOM 1441 N N . ASP B 1 84 ? 33.471 -40.344 14.499 1.00 9.11 65 ASP B N 1
ATOM 1442 C CA . ASP B 1 84 ? 32.950 -40.062 15.841 1.00 9.40 65 ASP B CA 1
ATOM 1443 C C . ASP B 1 84 ? 31.450 -39.771 15.790 1.00 6.90 65 ASP B C 1
ATOM 1444 O O . ASP B 1 84 ? 30.695 -40.273 16.616 1.00 7.92 65 ASP B O 1
ATOM 1449 N N . GLY B 1 85 ? 31.004 -39.051 14.753 1.00 7.49 66 GLY B N 1
ATOM 1450 C CA . GLY B 1 85 ? 29.581 -38.775 14.559 1.00 6.77 66 GLY B CA 1
ATOM 1451 C C . GLY B 1 85 ? 28.809 -40.034 14.277 1.00 7.74 66 GLY B C 1
ATOM 1452 O O . GLY B 1 85 ? 27.718 -40.221 14.834 1.00 9.34 66 GLY B O 1
ATOM 1453 N N . PHE B 1 86 ? 29.370 -40.885 13.415 1.00 9.17 67 PHE B N 1
ATOM 1454 C CA . PHE B 1 86 ? 28.771 -42.166 13.089 1.00 6.92 67 PHE B CA 1
ATOM 1455 C C . PHE B 1 86 ? 28.598 -43.037 14.351 1.00 8.73 67 PHE B C 1
ATOM 1456 O O . PHE B 1 86 ? 27.512 -43.576 14.596 1.00 9.51 67 PHE B O 1
ATOM 1464 N N . ARG B 1 87 ? 29.642 -43.161 15.153 1.00 8.87 68 ARG B N 1
ATOM 1465 C CA . ARG B 1 87 ? 29.544 -43.926 16.402 1.00 8.92 68 ARG B CA 1
ATOM 1466 C C . ARG B 1 87 ? 28.514 -43.325 17.393 1.00 8.52 68 ARG B C 1
ATOM 1467 O O . ARG B 1 87 ? 27.787 -44.078 18.051 1.00 9.62 68 ARG B O 1
ATOM 1475 N N . ALA B 1 88 ? 28.439 -41.983 17.492 1.00 6.96 69 ALA B N 1
ATOM 1476 C CA . ALA B 1 88 ? 27.465 -41.300 18.333 1.00 7.22 69 ALA B CA 1
ATOM 1477 C C . ALA B 1 88 ? 26.040 -41.635 17.913 1.00 7.81 69 ALA B C 1
ATOM 1478 O O . ALA B 1 88 ? 25.192 -41.998 18.741 1.00 8.80 69 ALA B O 1
ATOM 1480 N N . TYR B 1 89 ? 25.803 -41.558 16.605 1.00 7.77 70 TYR B N 1
ATOM 1481 C CA . TYR B 1 89 ? 24.527 -41.982 16.002 1.00 6.62 70 TYR B CA 1
ATOM 1482 C C . TYR B 1 89 ? 24.182 -43.436 16.286 1.00 7.03 70 TYR B C 1
ATOM 1483 O O . TYR B 1 89 ? 23.055 -43.722 16.704 1.00 9.95 70 TYR B O 1
ATOM 1492 N N . GLN B 1 90 ? 25.151 -44.341 16.088 1.00 8.96 71 GLN B N 1
ATOM 1493 C CA . GLN B 1 90 ? 24.990 -45.785 16.332 1.00 13.49 71 GLN B CA 1
ATOM 1494 C C . GLN B 1 90 ? 24.554 -46.070 17.785 1.00 13.89 71 GLN B C 1
ATOM 1495 O O . GLN B 1 90 ? 23.701 -46.942 18.044 1.00 18.34 71 GLN B O 1
ATOM 1501 N N . ASP B 1 91 ? 25.190 -45.340 18.705 1.00 13.71 72 ASP B N 1
ATOM 1502 C CA . ASP B 1 91 ? 25.108 -45.523 20.164 1.00 13.90 72 ASP B CA 1
ATOM 1503 C C . ASP B 1 91 ? 23.841 -44.862 20.730 1.00 12.26 72 ASP B C 1
ATOM 1504 O O . ASP B 1 91 ? 23.375 -45.221 21.818 1.00 14.24 72 ASP B O 1
ATOM 1509 N N . HIS B 1 92 ? 23.278 -43.918 19.988 1.00 8.45 73 HIS B N 1
ATOM 1510 C CA . HIS B 1 92 ? 22.232 -43.061 20.541 1.00 7.30 73 HIS B CA 1
ATOM 1511 C C . HIS B 1 92 ? 20.984 -43.871 20.896 1.00 8.25 73 HIS B C 1
ATOM 1512 O O . HIS B 1 92 ? 20.530 -44.702 20.093 1.00 8.71 73 HIS B O 1
ATOM 1519 N N . PRO B 1 93 ? 20.484 -43.670 22.121 1.00 6.55 74 PRO B N 1
ATOM 1520 C CA . PRO B 1 93 ? 19.352 -44.491 22.538 1.00 8.11 74 PRO B CA 1
ATOM 1521 C C . PRO B 1 93 ? 18.088 -44.437 21.641 1.00 10.01 74 PRO B C 1
ATOM 1522 O O . PRO B 1 93 ? 17.378 -45.426 21.514 1.00 7.98 74 PRO B O 1
ATOM 1526 N N . ASP B 1 94 ? 17.802 -43.307 21.014 1.00 9.23 75 ASP B N 1
ATOM 1527 C CA . ASP B 1 94 ? 16.641 -43.209 20.129 1.00 10.90 75 ASP B CA 1
ATOM 1528 C C . ASP B 1 94 ? 16.889 -43.984 18.817 1.00 11.26 75 ASP B C 1
ATOM 1529 O O . ASP B 1 94 ? 15.959 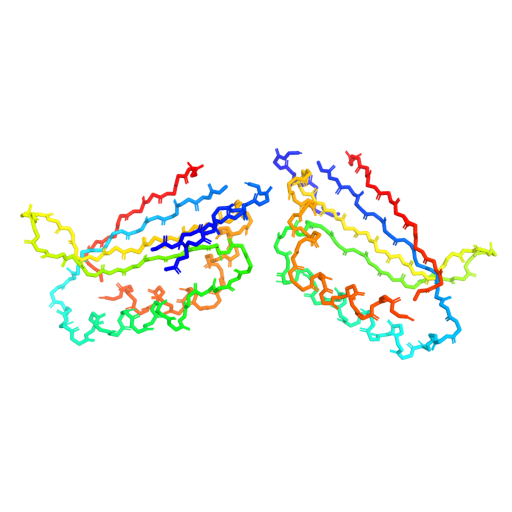-44.530 18.196 1.00 10.51 75 ASP B O 1
ATOM 1534 N N . HIS B 1 95 ? 18.152 -44.054 18.397 1.00 7.53 76 HIS B N 1
ATOM 1535 C CA . HIS B 1 95 ? 18.534 -44.889 17.273 1.00 11.36 76 HIS B CA 1
ATOM 1536 C C . HIS B 1 95 ? 18.331 -46.360 17.664 1.00 9.09 76 HIS B C 1
ATOM 1537 O O . HIS B 1 95 ? 17.752 -47.127 16.908 1.00 8.10 76 HIS B O 1
ATOM 1544 N N . ARG B 1 96 ? 18.795 -46.744 18.848 1.00 7.89 77 ARG B N 1
ATOM 1545 C CA . ARG B 1 96 ? 18.703 -48.140 19.291 1.00 8.00 77 ARG B CA 1
ATOM 1546 C C . ARG B 1 96 ? 17.231 -48.528 19.465 1.00 9.02 77 ARG B C 1
ATOM 1547 O O . ARG B 1 96 ? 16.832 -49.670 19.164 1.00 9.15 77 ARG B O 1
ATOM 1555 N N . ALA B 1 97 ? 16.414 -47.567 19.904 1.00 9.67 78 ALA B N 1
ATOM 1556 C CA . ALA B 1 97 ? 14.968 -47.838 20.026 1.00 7.81 78 ALA B CA 1
ATOM 1557 C C . ALA B 1 97 ? 14.373 -48.099 18.623 1.00 9.32 78 ALA B C 1
ATOM 1558 O O . ALA B 1 97 ? 13.545 -48.997 18.415 1.00 9.05 78 ALA B O 1
ATOM 1560 N N . ALA B 1 98 ? 14.863 -47.362 17.634 1.00 5.86 79 ALA B N 1
ATOM 1561 C CA . ALA B 1 98 ? 14.340 -47.523 16.264 1.00 8.88 79 ALA B CA 1
ATOM 1562 C C . ALA B 1 98 ? 14.739 -48.870 15.719 1.00 11.87 79 ALA B C 1
ATOM 1563 O O . ALA B 1 98 ? 13.930 -49.580 15.111 1.00 10.40 79 ALA B O 1
ATOM 1565 N N . LEU B 1 99 ? 16.014 -49.209 15.883 1.00 9.31 80 LEU B N 1
ATOM 1566 C CA . LEU B 1 99 ? 16.489 -50.512 15.450 1.00 10.00 80 LEU B CA 1
ATOM 1567 C C . LEU B 1 99 ? 15.647 -51.648 16.068 1.00 9.54 80 LEU B C 1
ATOM 1568 O O . LEU B 1 99 ? 15.347 -52.648 15.415 1.00 10.24 80 LEU B O 1
ATOM 1573 N N . ALA B 1 100 ? 15.259 -51.487 17.334 1.00 8.34 81 ALA B N 1
ATOM 1574 C CA . ALA B 1 100 ? 14.490 -52.511 18.028 1.00 5.73 81 ALA B CA 1
ATOM 1575 C C . ALA B 1 100 ? 13.106 -52.706 17.379 1.00 7.04 81 ALA B C 1
ATOM 1576 O O . ALA B 1 100 ? 12.586 -53.825 17.359 1.00 8.36 81 ALA B O 1
ATOM 1578 N N . ILE B 1 101 ? 12.514 -51.630 16.851 1.00 8.84 82 ILE B N 1
ATOM 1579 C CA . ILE B 1 101 ? 11.273 -51.741 16.056 1.00 10.86 82 ILE B CA 1
ATOM 1580 C C . ILE B 1 101 ? 11.532 -52.548 14.771 1.00 10.44 82 ILE B C 1
ATOM 1581 O O . ILE B 1 101 ? 10.759 -53.461 14.419 1.00 9.67 82 ILE B O 1
ATOM 1586 N N . ILE B 1 102 ? 12.647 -52.250 14.115 1.00 10.35 83 ILE B N 1
ATOM 1587 C CA . ILE B 1 102 ? 12.954 -52.804 12.804 1.00 10.25 83 ILE B CA 1
ATOM 1588 C C . ILE B 1 102 ? 13.451 -54.246 12.859 1.00 9.44 83 ILE B C 1
ATOM 1589 O O . ILE B 1 102 ? 13.143 -55.032 11.983 1.00 9.21 83 ILE B O 1
ATOM 1594 N N . ALA B 1 103 ? 14.197 -54.602 13.890 1.00 9.03 84 ALA B N 1
ATOM 1595 C CA . ALA B 1 103 ? 14.833 -55.911 13.992 1.00 10.77 84 ALA B CA 1
ATOM 1596 C C . ALA B 1 103 ? 13.936 -57.128 13.670 1.00 11.19 84 ALA B C 1
ATOM 1597 O O . ALA B 1 103 ? 14.298 -57.935 12.794 1.00 11.16 84 ALA B O 1
ATOM 1599 N N . PRO B 1 104 ? 12.762 -57.253 14.332 1.00 9.63 85 PRO B N 1
ATOM 1600 C CA . PRO B 1 104 ? 11.957 -58.452 14.070 1.00 9.54 85 PRO B CA 1
ATOM 1601 C C . PRO B 1 104 ? 11.271 -58.464 12.694 1.00 8.05 85 PRO B C 1
ATOM 1602 O O . PRO B 1 104 ? 10.673 -59.469 12.312 1.00 7.44 85 PRO B O 1
ATOM 1614 N N . LEU B 1 106 ? 12.983 -57.888 9.837 1.00 10.03 87 LEU B N 1
ATOM 1615 C CA . LEU B 1 106 ? 13.967 -58.012 8.749 1.00 9.34 87 LEU B CA 1
ATOM 1616 C C . LEU B 1 106 ? 14.114 -59.412 8.245 1.00 9.93 87 LEU B C 1
ATOM 1617 O O . LEU B 1 106 ? 14.258 -60.332 9.040 1.00 8.39 87 LEU B O 1
ATOM 1622 N N . ALA B 1 107 ? 14.100 -59.557 6.928 1.00 11.46 88 ALA B N 1
ATOM 1623 C CA . ALA B 1 107 ? 14.629 -60.744 6.275 1.00 12.91 88 ALA B CA 1
ATOM 1624 C C . ALA B 1 107 ? 16.109 -60.488 6.018 1.00 11.93 88 ALA B C 1
ATOM 1625 O O . ALA B 1 107 ? 16.949 -61.357 6.210 1.00 11.99 88 ALA B O 1
ATOM 1627 N N . ASP B 1 108 ? 16.440 -59.271 5.584 1.00 7.66 89 ASP B N 1
ATOM 1628 C CA . ASP B 1 108 ? 17.832 -58.942 5.347 1.00 9.11 89 ASP B CA 1
ATOM 1629 C C . ASP B 1 108 ? 18.129 -57.464 5.528 1.00 6.32 89 ASP B C 1
ATOM 1630 O O . ASP B 1 108 ? 17.240 -56.628 5.371 1.00 12.90 89 ASP B O 1
ATOM 1635 N N . ARG B 1 109 ? 19.403 -57.169 5.785 1.00 8.73 90 ARG B N 1
ATOM 1636 C CA . ARG B 1 109 ? 19.912 -55.794 5.913 1.00 10.55 90 ARG B CA 1
ATOM 1637 C C . ARG B 1 109 ? 21.312 -55.723 5.306 1.00 10.94 90 ARG B C 1
ATOM 1638 O O . ARG B 1 109 ? 22.177 -56.545 5.628 1.00 13.38 90 ARG B O 1
ATOM 1646 N N A VAL B 1 110 ? 21.546 -54.720 4.463 0.50 8.16 91 VAL B N 1
ATOM 1647 N N B VAL B 1 110 ? 21.518 -54.753 4.421 0.50 8.68 91 VAL B N 1
ATOM 1648 C CA A VAL B 1 110 ? 22.861 -54.507 3.880 0.50 6.75 91 VAL B CA 1
ATOM 1649 C CA B VAL B 1 110 ? 22.832 -54.481 3.856 0.50 7.31 91 VAL B CA 1
ATOM 1650 C C A VAL B 1 110 ? 23.260 -53.038 3.982 0.50 6.17 91 VAL B C 1
ATOM 1651 C C B VAL B 1 110 ? 23.190 -53.053 4.210 0.50 7.32 91 VAL B C 1
ATOM 1652 O O A VAL B 1 110 ? 22.499 -52.139 3.613 0.50 5.65 91 VAL B O 1
ATOM 1653 O O B VAL B 1 110 ? 22.298 -52.195 4.331 0.50 7.95 91 VAL B O 1
ATOM 1660 N N . ALA B 1 111 ? 24.476 -52.807 4.454 1.00 7.56 92 ALA B N 1
ATOM 1661 C CA . ALA B 1 111 ? 24.932 -51.446 4.768 1.00 6.96 92 ALA B CA 1
ATOM 1662 C C . ALA B 1 111 ? 26.314 -51.154 4.230 1.00 6.48 92 ALA B C 1
ATOM 1663 O O . ALA B 1 111 ? 27.137 -52.044 4.019 1.00 6.08 92 ALA B O 1
ATOM 1665 N N . VAL B 1 112 ? 26.539 -49.879 3.993 1.00 7.41 93 VAL B N 1
ATOM 1666 C CA . VAL B 1 112 ? 27.829 -49.344 3.631 1.00 7.70 93 VAL B CA 1
ATOM 1667 C C . VAL B 1 112 ? 27.894 -47.985 4.339 1.00 6.80 93 VAL B C 1
ATOM 1668 O O . VAL B 1 112 ? 26.871 -47.266 4.484 1.00 7.43 93 VAL B O 1
ATOM 1672 N N . GLN B 1 113 ? 29.092 -47.646 4.788 1.00 7.31 94 GLN B N 1
ATOM 1673 C CA . GLN B 1 113 ? 29.415 -46.268 5.131 1.00 6.33 94 GLN B CA 1
ATOM 1674 C C . GLN B 1 113 ? 30.505 -45.833 4.207 1.00 6.27 94 GLN B C 1
ATOM 1675 O O . GLN B 1 113 ? 31.497 -46.522 4.072 1.00 6.42 94 GLN B O 1
ATOM 1681 N N . PHE B 1 114 ? 30.333 -44.655 3.577 1.00 7.22 95 PHE B N 1
ATOM 1682 C CA . PHE B 1 114 ? 31.389 -44.111 2.708 1.00 7.06 95 PHE B CA 1
ATOM 1683 C C . PHE B 1 114 ? 31.644 -42.624 2.938 1.00 8.25 95 PHE B C 1
ATOM 1684 O O . PHE B 1 114 ? 30.761 -41.914 3.433 1.00 9.11 95 PHE B O 1
ATOM 1692 N N . ALA B 1 115 ? 32.822 -42.167 2.517 1.00 11.49 96 ALA B N 1
ATOM 1693 C CA . ALA B 1 115 ? 33.207 -40.762 2.651 1.00 10.91 96 ALA B CA 1
ATOM 1694 C C . ALA B 1 115 ? 32.515 -39.946 1.558 1.00 11.45 96 ALA B C 1
ATOM 1695 O O . ALA B 1 115 ? 32.709 -40.208 0.362 1.00 10.88 96 ALA B O 1
ATOM 1697 N N . LEU B 1 116 ? 31.708 -38.978 1.991 1.00 13.47 97 LEU B N 1
ATOM 1698 C CA . LEU B 1 116 ? 31.012 -38.080 1.072 1.00 17.66 97 LEU B CA 1
ATOM 1699 C C . LEU B 1 116 ? 31.970 -37.174 0.300 1.00 21.66 97 LEU B C 1
ATOM 1700 O O . LEU B 1 116 ? 33.100 -36.925 0.725 1.00 21.75 97 LEU B O 1
#